Protein AF-X1CZ53-F1 (afdb_monomer_lite)

Foldseek 3Di:
DCPDPLNVCVVVVHDVVCVVVPPAAEEEALDAFLLLFVCCCPVVVHPGYDDDQQCLLAVVPFLADPVVNQLLLPDALVQWDFALQALVRDTFIWGCPALQNVVLVVCVVVVQHADCCPPCPQFDDCPPHPGGGGLRHSVNLVVVLVVLVVVPADPVVSVVVNCSSSRHTDCVQQCCVSNCCSVVNDVPGRHIDTRDSCSNQANHSDHPVVVVCRNNVVDHRGPDPPDDHSLLVVLVVLLVVLVVLLVCVLSVVDPPCSLVVSLVSLVVSVVSLVVVLVVLVPRVPPCSVVNNVSSVVSNVSSVVSNVVSVPDDD

Organism: NCBI:txid412755

Secondary structure (DSSP, 8-state):
-TTSHHHHHHHTT--HHHHHTT---EEESS--SHHHHHHHHHHS--SEEE--GGGGG-TTTS---HHHHHHHHT--TTTEEEE---TTS--EEEETTSHHHHHHHHHHHTT--SB--SS-TT--B-SS-SS-B-TTBHHHHHHHHHHHHHT---HHHHHHHHHHHHT---HHHHTTHHHHHHTTS-TT--------GGGGG------HHHHHHHHTTSS-----TTPPPHHHHHHHHHHHHHHHHHHHHHTTSS-TTHHHHHHHHHHHHHHHHHHHHHHHHHH--TTHHHHHHHHHHHHHHHHHHHHHHHT---

Sequence (314 aa):
FLETLAGVFLKSGGDARVVADGLKVTVQGGIGTAEEDKFLREHYDLDGTGWATPFMLVPEVINLNEEHLKKLADSKKSDVYLSHASPLGVLFWNIGNSASELMRKRRIANGSPGSPCVKKHAAFDTEFTEIPQCLASKPYQKKKLAALMKEKLPLKVFEKRKQNILAKACICHDLAGAATITLGIDKKAQTALTPGPNIINFSKISSLKEMVDHIYGRINLITSENRVHMFLRELELYVEHFRAKFEDISLGIVVNEGKKQLIEFGSNLLDGISYYKELTEKFIEEKKDSFILSLESLKCEVIDINRKVEFLEF

Radius of gyration: 22.21 Å; chains: 1; bounding box: 57×50×59 Å

pLDDT: mean 92.68, std 7.35, range [44.06, 98.62]

Structure (mmCIF, N/CA/C/O backbone):
data_AF-X1CZ53-F1
#
_entry.id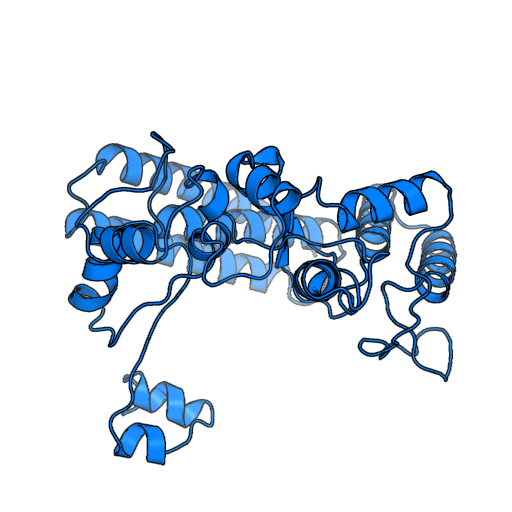   AF-X1CZ53-F1
#
loop_
_atom_site.group_PDB
_atom_site.id
_atom_site.type_symbol
_atom_site.label_atom_id
_atom_site.label_alt_id
_atom_site.label_comp_id
_atom_site.label_asym_id
_atom_site.label_entity_id
_atom_site.label_seq_id
_atom_site.pdbx_PDB_ins_code
_atom_site.Cartn_x
_atom_site.Cartn_y
_atom_site.Cartn_z
_atom_site.occupancy
_atom_site.B_iso_or_equiv
_atom_site.auth_seq_id
_atom_site.auth_comp_id
_atom_site.auth_asym_id
_atom_site.auth_atom_id
_atom_site.pdbx_PDB_model_num
ATOM 1 N N . PHE A 1 1 ? -23.559 26.308 0.416 1.00 44.81 1 PHE A N 1
ATOM 2 C CA . PHE A 1 1 ? -23.484 25.128 -0.473 1.00 44.81 1 PHE A CA 1
ATOM 3 C C . PHE A 1 1 ? -22.056 24.681 -0.770 1.00 44.81 1 PHE A C 1
ATOM 5 O O . PHE A 1 1 ? -21.852 23.487 -0.784 1.00 44.81 1 PHE A O 1
ATOM 12 N N . LEU A 1 2 ? -21.069 25.566 -0.968 1.00 44.06 2 LEU A N 1
ATOM 13 C CA . LEU A 1 2 ? -19.686 25.181 -1.328 1.00 44.06 2 LEU A CA 1
ATOM 14 C C . LEU A 1 2 ? -18.839 24.539 -0.208 1.00 44.06 2 LEU A C 1
ATOM 16 O O . LEU A 1 2 ? -17.780 24.002 -0.509 1.00 44.06 2 LEU A O 1
ATOM 20 N N . GLU A 1 3 ? -19.300 24.572 1.044 1.00 60.38 3 GLU A N 1
ATOM 21 C CA . GLU A 1 3 ? -18.573 24.036 2.211 1.00 60.38 3 GLU A CA 1
ATOM 22 C C . GLU A 1 3 ? -19.104 22.679 2.698 1.00 60.38 3 GLU A C 1
ATOM 24 O O . GLU A 1 3 ? -18.576 22.113 3.647 1.00 60.38 3 GLU A O 1
ATOM 29 N N . THR A 1 4 ? -20.146 22.133 2.062 1.00 75.75 4 THR A N 1
ATOM 30 C CA . THR A 1 4 ? -20.639 20.788 2.389 1.00 75.75 4 THR A CA 1
ATOM 31 C C . THR A 1 4 ? -19.990 19.753 1.474 1.00 75.75 4 THR A C 1
ATOM 33 O O . THR A 1 4 ? -19.687 20.048 0.315 1.00 75.75 4 THR A O 1
ATOM 36 N N . LEU A 1 5 ? -19.828 18.515 1.954 1.00 77.06 5 LEU A N 1
ATOM 37 C CA . LEU A 1 5 ? -19.360 17.383 1.136 1.00 77.06 5 LEU A CA 1
ATOM 38 C C . LEU A 1 5 ? -20.171 17.242 -0.163 1.00 77.06 5 LEU A C 1
ATOM 40 O O . LEU A 1 5 ? -19.600 17.019 -1.227 1.00 77.06 5 LEU A O 1
ATOM 44 N N . ALA A 1 6 ? -21.483 17.483 -0.101 1.00 83.88 6 ALA A N 1
ATOM 45 C CA . ALA A 1 6 ? -22.356 17.533 -1.272 1.00 83.88 6 ALA A CA 1
ATOM 46 C C . ALA A 1 6 ? -21.980 18.645 -2.267 1.00 83.88 6 ALA A C 1
ATOM 48 O O . ALA A 1 6 ? -21.963 18.416 -3.475 1.00 83.88 6 ALA A O 1
ATOM 49 N N . GLY A 1 7 ? -21.639 19.840 -1.783 1.00 83.19 7 GLY A N 1
ATOM 50 C CA . GLY A 1 7 ? -21.169 20.931 -2.634 1.00 83.19 7 GLY A CA 1
ATOM 51 C C . GLY A 1 7 ? -19.831 20.644 -3.302 1.00 83.19 7 GLY A C 1
ATOM 52 O O . GLY A 1 7 ? -19.669 20.920 -4.491 1.00 83.19 7 GLY A O 1
ATOM 53 N N . VAL A 1 8 ? -18.887 20.060 -2.557 1.00 85.06 8 VAL A N 1
ATOM 54 C CA . VAL A 1 8 ? -17.587 19.635 -3.098 1.00 85.06 8 VAL A CA 1
ATOM 55 C C . VAL A 1 8 ? -17.777 18.538 -4.147 1.00 85.06 8 VAL A C 1
ATOM 57 O O . VAL A 1 8 ? -17.202 18.630 -5.229 1.00 85.06 8 VAL A O 1
ATOM 60 N N . PHE A 1 9 ? -18.631 17.548 -3.876 1.00 85.62 9 PHE A N 1
ATOM 61 C CA . PHE A 1 9 ? -18.963 16.476 -4.815 1.00 85.62 9 PHE A CA 1
ATOM 62 C C . PHE A 1 9 ? -19.521 17.021 -6.137 1.00 85.62 9 PHE A C 1
ATOM 64 O O . PHE A 1 9 ? -19.006 16.686 -7.203 1.00 85.62 9 PHE A O 1
ATOM 71 N N . LEU A 1 10 ? -20.505 17.925 -6.077 1.00 88.81 10 LEU A N 1
ATOM 72 C CA . LEU A 1 10 ? -21.073 18.580 -7.262 1.00 88.81 10 LEU A CA 1
ATOM 73 C C . LEU A 1 10 ? -20.024 19.377 -8.045 1.00 88.81 10 LEU A C 1
ATOM 75 O O . LEU A 1 10 ? -19.962 19.290 -9.271 1.00 88.81 10 LEU A O 1
ATOM 79 N N . LYS A 1 11 ? -19.166 20.131 -7.348 1.00 88.56 11 LYS A N 1
ATOM 80 C CA . LYS A 1 11 ? -18.100 20.924 -7.979 1.00 88.56 11 LYS A CA 1
ATOM 81 C C . LYS A 1 11 ? -17.081 20.048 -8.711 1.00 88.56 11 LYS A C 1
ATOM 83 O O . LYS A 1 11 ? -16.565 20.455 -9.747 1.00 88.56 11 LYS A O 1
ATOM 88 N N . SER A 1 12 ? -16.826 18.847 -8.202 1.00 88.88 12 SER A N 1
ATOM 89 C CA . SER A 1 12 ? -15.951 17.851 -8.829 1.00 88.88 12 SER A CA 1
ATOM 90 C C . SER A 1 12 ? -16.611 17.083 -9.986 1.00 88.88 12 SER A C 1
ATOM 92 O O . SER A 1 12 ? -16.034 16.116 -10.477 1.00 88.88 12 SER A O 1
ATOM 94 N N . GLY A 1 13 ? -17.803 17.494 -10.437 1.00 92.12 13 GLY A N 1
ATOM 95 C CA . GLY A 1 13 ? -18.538 16.845 -11.527 1.00 92.12 13 GLY A CA 1
ATOM 96 C C . GLY A 1 13 ? -19.427 15.682 -11.080 1.00 92.12 13 GLY A C 1
ATOM 97 O O . GLY A 1 13 ? -19.836 14.872 -11.910 1.00 92.12 13 GLY A O 1
ATOM 98 N N . GLY A 1 14 ? -19.712 15.583 -9.780 1.00 88.31 14 GLY A N 1
ATOM 99 C CA . GLY A 1 14 ? -20.641 14.608 -9.224 1.00 88.31 14 GLY A CA 1
ATOM 100 C C . GLY A 1 14 ? -22.082 14.815 -9.702 1.00 88.31 14 GLY A C 1
ATOM 101 O O . GLY A 1 14 ? -22.511 15.929 -10.002 1.00 88.31 14 GLY A O 1
ATOM 102 N N . ASP A 1 15 ? -22.843 13.725 -9.766 1.00 92.06 15 ASP A N 1
ATOM 103 C CA . ASP A 1 15 ? -24.229 13.724 -10.237 1.00 92.06 15 ASP A CA 1
ATOM 104 C C . ASP A 1 15 ? -25.179 14.341 -9.199 1.00 92.06 15 ASP A C 1
ATOM 106 O O . ASP A 1 15 ? -25.300 13.851 -8.075 1.00 92.06 15 ASP A O 1
ATOM 110 N N . ALA A 1 16 ? -25.907 15.390 -9.584 1.00 90.75 16 ALA A N 1
ATOM 111 C CA . ALA A 1 16 ? -26.844 16.077 -8.698 1.00 90.75 16 ALA A CA 1
ATOM 112 C C . ALA A 1 16 ? -27.980 15.194 -8.173 1.00 90.75 16 ALA A C 1
ATOM 114 O O . ALA A 1 16 ? -28.505 15.475 -7.095 1.00 90.75 16 ALA A O 1
ATOM 115 N N . ARG A 1 17 ? -28.314 14.103 -8.872 1.00 92.38 17 ARG A N 1
ATOM 116 C CA . ARG A 1 17 ? -29.290 13.116 -8.392 1.00 92.38 17 ARG A CA 1
ATOM 117 C C . ARG A 1 17 ? -28.813 12.425 -7.120 1.00 92.38 17 ARG A C 1
ATOM 119 O O . ARG A 1 17 ? -29.596 12.271 -6.199 1.00 92.38 17 ARG A O 1
ATOM 126 N N . VAL A 1 18 ? -27.516 12.126 -7.009 1.00 88.62 18 VAL A N 1
ATOM 127 C CA . VAL A 1 18 ? -26.939 11.506 -5.802 1.00 88.62 18 VAL A CA 1
ATOM 128 C C . VAL A 1 18 ? -27.103 12.414 -4.585 1.00 88.62 18 VAL A C 1
ATOM 130 O O . VAL A 1 18 ? -27.382 11.936 -3.493 1.00 88.62 18 VAL A O 1
ATOM 133 N N . VAL A 1 19 ? -26.958 13.730 -4.764 1.00 87.25 19 VAL A N 1
ATOM 134 C CA . VAL A 1 19 ? -27.192 14.695 -3.681 1.00 87.25 19 VAL A CA 1
ATOM 135 C C . VAL A 1 19 ? -28.678 14.806 -3.350 1.00 87.25 19 VAL A C 1
ATOM 137 O O . VAL A 1 19 ? -29.028 14.814 -2.172 1.00 87.25 19 VAL A O 1
ATOM 140 N N . ALA A 1 20 ? -29.539 14.871 -4.370 1.00 87.69 20 ALA A N 1
ATOM 141 C CA . ALA A 1 20 ? -30.987 14.966 -4.197 1.00 87.69 20 ALA A CA 1
ATOM 142 C C . ALA A 1 20 ? -31.585 13.736 -3.489 1.00 87.69 20 ALA A C 1
ATOM 144 O O . ALA A 1 20 ? -32.471 13.891 -2.653 1.00 87.69 20 ALA A O 1
ATOM 145 N N . ASP A 1 21 ? -31.054 12.546 -3.770 1.00 90.50 21 ASP A N 1
ATOM 146 C CA . ASP A 1 21 ? -31.502 11.269 -3.203 1.00 90.50 21 ASP A CA 1
ATOM 147 C C . ASP A 1 21 ? -30.917 10.989 -1.801 1.00 90.50 21 ASP A C 1
ATOM 149 O O . ASP A 1 21 ? -31.165 9.932 -1.218 1.00 90.50 21 ASP A O 1
ATOM 153 N N . GLY A 1 22 ? -30.155 11.936 -1.243 1.00 88.31 22 GLY A N 1
ATOM 154 C CA . GLY A 1 22 ? -29.476 11.803 0.044 1.00 88.31 22 GLY A CA 1
ATOM 155 C C . GLY A 1 22 ? -28.080 11.213 -0.117 1.00 88.31 22 GLY A C 1
ATOM 156 O O . GLY A 1 22 ? -27.878 10.012 0.070 1.00 88.31 22 GLY A O 1
ATOM 157 N N . LEU A 1 23 ? -27.113 12.077 -0.452 1.00 87.56 23 LEU A N 1
ATOM 158 C CA . LEU A 1 23 ? -25.703 11.701 -0.583 1.00 87.56 23 LEU A CA 1
ATOM 159 C C . LEU A 1 23 ? -25.232 10.985 0.684 1.00 87.56 23 LEU A C 1
ATOM 161 O O . LEU A 1 23 ? -25.263 11.574 1.762 1.00 87.56 23 LEU A O 1
ATOM 165 N N . LYS A 1 24 ? -24.727 9.762 0.506 1.00 90.19 24 LYS A N 1
ATOM 166 C CA . LYS A 1 24 ? -24.073 8.991 1.561 1.00 90.19 24 LYS A CA 1
ATOM 167 C C . LYS A 1 24 ? -22.568 8.958 1.374 1.00 90.19 24 LYS A C 1
ATOM 169 O O . LYS A 1 24 ? -22.084 8.783 0.253 1.00 90.19 24 LYS A O 1
ATOM 174 N N . VAL A 1 25 ? -21.833 9.069 2.471 1.00 89.25 25 VAL A N 1
ATOM 175 C CA . VAL A 1 25 ? -20.373 9.054 2.501 1.00 89.25 25 VAL A CA 1
ATOM 176 C C . VAL A 1 25 ? -19.894 7.891 3.358 1.00 89.25 25 VAL A C 1
ATOM 178 O O . VAL A 1 25 ? -20.170 7.807 4.549 1.00 89.25 25 VAL A O 1
ATOM 181 N N . THR A 1 26 ? -19.131 6.992 2.739 1.00 94.31 26 THR A N 1
ATOM 182 C CA . THR A 1 26 ? -18.468 5.884 3.435 1.00 94.31 26 THR A CA 1
ATOM 183 C C . THR A 1 26 ? -16.962 6.009 3.313 1.00 94.31 26 THR A C 1
ATOM 185 O O . THR A 1 26 ? -16.477 6.429 2.262 1.00 94.31 26 THR A O 1
ATOM 188 N N . VAL A 1 27 ? -16.226 5.560 4.326 1.00 94.62 27 VAL A N 1
ATOM 189 C CA . VAL A 1 27 ? -14.754 5.566 4.315 1.00 94.62 27 VAL A CA 1
ATOM 190 C C . VAL A 1 27 ? -14.181 4.168 4.492 1.00 94.62 27 VAL A C 1
ATOM 192 O O . VAL A 1 27 ? -14.778 3.298 5.123 1.00 94.62 27 VAL A O 1
ATOM 195 N N . GLN A 1 28 ? -12.998 3.934 3.937 1.00 94.56 28 GLN A N 1
ATOM 196 C CA . GLN A 1 28 ? -12.267 2.683 4.095 1.00 94.56 28 GLN A CA 1
ATOM 197 C C . GLN A 1 28 ? -10.774 2.965 4.240 1.00 94.56 28 GLN A C 1
ATOM 199 O O . GLN A 1 28 ? -10.267 3.955 3.720 1.00 94.56 28 GLN A O 1
ATOM 204 N N . GLY A 1 29 ? -10.059 2.030 4.867 1.00 92.62 29 GLY A N 1
ATOM 205 C CA . GLY A 1 29 ? -8.598 2.045 4.935 1.00 92.62 29 GLY A CA 1
ATOM 206 C C . GLY A 1 29 ? -8.075 2.026 6.366 1.00 92.62 29 GLY A C 1
ATOM 207 O O . GLY A 1 29 ? -8.395 2.884 7.172 1.00 92.62 29 GLY A O 1
ATOM 208 N N . GLY A 1 30 ? -7.264 1.020 6.698 1.00 94.00 30 GLY A N 1
ATOM 209 C CA . GLY A 1 30 ? -6.576 0.937 7.995 1.00 94.00 30 GLY A CA 1
ATOM 210 C C . GLY A 1 30 ? -7.445 0.584 9.210 1.00 94.00 30 GLY A C 1
ATOM 211 O O . GLY A 1 30 ? -6.878 0.140 10.210 1.00 94.00 30 GLY A O 1
ATOM 212 N N . ILE A 1 31 ? -8.774 0.702 9.105 1.00 96.44 31 ILE A N 1
ATOM 213 C CA . ILE A 1 31 ? -9.735 0.345 10.159 1.00 96.44 31 ILE A CA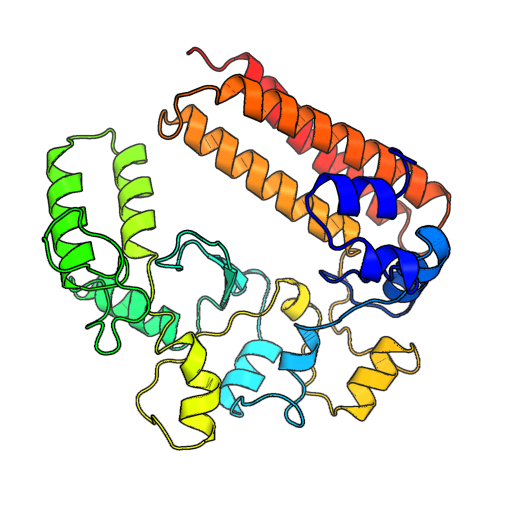 1
ATOM 214 C C . ILE A 1 31 ? -9.475 -1.092 10.617 1.00 96.44 31 ILE A C 1
ATOM 216 O O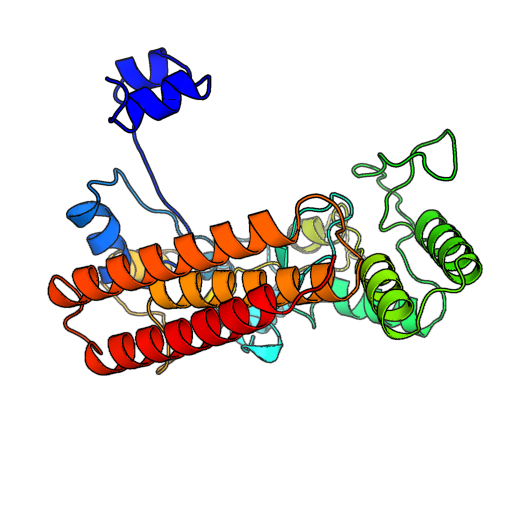 . ILE A 1 31 ? -9.376 -2.021 9.804 1.00 96.44 31 ILE A O 1
ATOM 220 N N . GLY A 1 32 ? -9.249 -1.243 11.918 1.00 95.25 32 GLY A N 1
ATOM 221 C CA . GLY A 1 32 ? -8.867 -2.494 12.552 1.00 95.25 32 GLY A CA 1
ATOM 222 C C . GLY A 1 32 ? -9.726 -2.860 13.752 1.00 95.25 32 GLY A C 1
ATOM 223 O O . GLY A 1 32 ? -9.817 -4.052 14.026 1.00 95.25 32 GLY A O 1
ATOM 224 N N . THR A 1 33 ? -10.384 -1.909 14.423 1.00 95.31 33 THR A N 1
ATOM 225 C CA . THR A 1 33 ? -11.245 -2.191 15.589 1.00 95.31 33 THR A CA 1
ATOM 226 C C . THR A 1 33 ? -12.667 -1.640 15.439 1.00 95.31 33 THR A C 1
ATOM 228 O O . THR A 1 33 ? -12.932 -0.790 14.586 1.00 95.31 33 THR A O 1
ATOM 231 N N . ALA A 1 34 ? -13.590 -2.130 16.271 1.00 96.19 34 ALA A N 1
ATOM 232 C CA . ALA A 1 34 ? -14.964 -1.632 16.326 1.00 96.19 34 ALA A CA 1
ATOM 233 C C . ALA A 1 34 ? -15.033 -0.194 16.869 1.00 96.19 34 ALA A C 1
ATOM 235 O O . ALA A 1 34 ? -15.904 0.580 16.481 1.00 96.19 34 ALA A O 1
ATOM 236 N N . GLU A 1 35 ? -14.095 0.187 17.736 1.00 93.56 35 GLU A N 1
ATOM 237 C CA . GLU A 1 35 ? -13.967 1.537 18.287 1.00 93.56 35 GLU A CA 1
ATOM 238 C C . GLU A 1 35 ? -13.539 2.529 17.205 1.00 93.56 35 GLU A C 1
ATOM 240 O O . GLU A 1 35 ? -14.110 3.609 17.118 1.00 93.56 35 GLU A O 1
ATOM 245 N N . GLU A 1 36 ? -12.591 2.154 16.341 1.00 94.19 36 GLU A N 1
ATOM 246 C CA . GLU A 1 36 ? -12.194 2.962 15.182 1.00 94.19 36 GLU A CA 1
ATOM 247 C C . GLU A 1 36 ? -13.345 3.135 14.181 1.00 94.19 36 GLU A C 1
ATOM 249 O O . GLU A 1 36 ? -13.577 4.239 13.690 1.00 94.19 36 GLU A O 1
ATOM 254 N N . ASP A 1 37 ? -14.094 2.062 13.904 1.00 95.69 37 ASP A N 1
ATOM 255 C CA . ASP A 1 37 ? -15.307 2.118 13.080 1.00 95.69 37 ASP A CA 1
ATOM 256 C C . ASP A 1 37 ? -16.357 3.066 13.677 1.00 95.69 37 ASP A C 1
ATOM 258 O O . ASP A 1 37 ? -16.862 3.962 12.996 1.00 95.69 37 ASP A O 1
ATOM 262 N N . LYS A 1 38 ? -16.665 2.885 14.964 1.00 94.19 38 LYS A N 1
ATOM 263 C CA . LYS A 1 38 ? -17.625 3.708 15.697 1.00 94.19 38 LYS A CA 1
ATOM 264 C C . LYS A 1 38 ? -17.195 5.168 15.712 1.00 94.19 38 LYS A C 1
ATOM 266 O O . LYS A 1 38 ? -18.016 6.035 15.432 1.00 94.19 38 LYS A O 1
ATOM 271 N N . PHE A 1 39 ? -15.918 5.425 15.974 1.00 91.88 39 PHE A N 1
ATOM 272 C CA . PHE A 1 39 ? -15.346 6.762 15.966 1.00 91.88 39 PHE A CA 1
ATOM 273 C C . PHE A 1 39 ? -15.567 7.452 14.616 1.00 91.88 39 PHE A C 1
ATOM 275 O O . PHE A 1 39 ? -16.054 8.577 14.581 1.00 91.88 39 PHE A O 1
ATOM 282 N N . LEU A 1 40 ? -15.275 6.774 13.502 1.00 93.50 40 LEU A N 1
ATOM 283 C CA . LEU A 1 40 ? -15.481 7.337 12.167 1.00 93.50 40 LEU A CA 1
ATOM 284 C C . LEU A 1 40 ? -16.950 7.693 11.918 1.00 93.50 40 LEU A C 1
ATOM 286 O O . LEU A 1 40 ? -17.242 8.772 11.411 1.00 93.50 40 LEU A O 1
ATOM 290 N N . ARG A 1 41 ? -17.876 6.813 12.305 1.00 93.31 41 ARG A N 1
ATOM 291 C CA . ARG A 1 41 ? -19.313 7.054 12.128 1.00 93.31 41 ARG A CA 1
ATOM 292 C C . ARG A 1 41 ? -19.849 8.164 13.028 1.00 93.31 41 ARG A C 1
ATOM 294 O O . ARG A 1 41 ? -20.666 8.945 12.574 1.00 93.31 41 ARG A O 1
ATOM 301 N N . GLU A 1 42 ? -19.411 8.247 14.281 1.00 92.12 42 GLU A N 1
ATOM 302 C CA . GLU A 1 42 ? -19.971 9.191 15.259 1.00 92.12 42 GLU A CA 1
ATOM 303 C C . GLU A 1 42 ? -19.294 10.564 15.229 1.00 92.12 42 GLU A C 1
ATOM 305 O O . GLU A 1 42 ? -19.971 11.583 15.323 1.00 92.12 42 GLU A O 1
ATOM 310 N N . HIS A 1 43 ? -17.966 10.615 15.100 1.00 90.50 43 HIS A N 1
ATOM 311 C CA . HIS A 1 43 ? -17.227 11.878 15.120 1.00 90.50 43 HIS A CA 1
ATOM 312 C C . HIS A 1 43 ? -17.319 12.629 13.790 1.00 90.50 43 HIS A C 1
ATOM 314 O O . HIS A 1 43 ? -17.460 13.851 13.785 1.00 90.50 43 HIS A O 1
ATOM 320 N N . TYR A 1 44 ? -17.225 11.906 12.670 1.00 90.19 44 TYR A N 1
ATOM 321 C CA . TYR A 1 44 ? -17.283 12.490 11.327 1.00 90.19 44 TYR A CA 1
ATOM 322 C C . TYR A 1 44 ? -18.654 12.368 10.660 1.00 90.19 44 TYR A C 1
ATOM 324 O O . TYR A 1 44 ? -18.784 12.793 9.514 1.00 90.19 44 TYR A O 1
ATOM 332 N N . ASP A 1 45 ? -19.648 11.802 11.354 1.00 90.81 45 ASP A N 1
ATOM 333 C CA . ASP A 1 45 ? -21.013 11.611 10.844 1.00 90.81 45 ASP A CA 1
ATOM 334 C C . ASP A 1 45 ? -21.040 10.868 9.494 1.00 90.81 45 ASP A C 1
ATOM 336 O O . ASP A 1 45 ? -21.660 11.286 8.517 1.00 90.81 45 ASP A O 1
ATOM 340 N N . LEU A 1 46 ? -20.271 9.778 9.411 1.00 92.69 46 LEU A N 1
ATOM 341 C CA . LEU A 1 46 ? -20.149 8.973 8.197 1.00 92.69 46 LEU A CA 1
ATOM 342 C C . LEU A 1 46 ? -21.240 7.900 8.138 1.00 92.69 46 LEU A C 1
ATOM 344 O O . LEU A 1 46 ? -21.466 7.175 9.108 1.00 92.69 46 LEU A O 1
ATOM 348 N N . ASP A 1 47 ? -21.836 7.708 6.960 1.00 94.12 47 ASP A N 1
ATOM 349 C CA . ASP A 1 47 ? -22.898 6.720 6.724 1.00 94.12 47 ASP A CA 1
ATOM 350 C C . ASP A 1 47 ? -22.434 5.266 6.870 1.00 94.12 47 ASP A C 1
ATOM 352 O O . ASP A 1 47 ? -23.251 4.352 7.011 1.00 94.12 47 ASP A O 1
ATOM 356 N N . GLY A 1 48 ? -21.125 5.020 6.799 1.00 95.31 48 GLY A N 1
ATOM 357 C CA . GLY A 1 48 ? -20.577 3.687 6.991 1.00 95.31 48 GLY A CA 1
ATOM 358 C C . GLY A 1 48 ? -19.076 3.589 6.786 1.00 95.31 48 GLY A C 1
ATOM 359 O O . GLY A 1 48 ? -18.402 4.525 6.347 1.00 95.31 48 GLY A O 1
ATOM 360 N N . THR A 1 49 ? -18.558 2.400 7.069 1.00 96.81 49 THR A N 1
ATOM 361 C CA . THR A 1 49 ? -17.158 2.060 6.843 1.00 96.81 49 THR A CA 1
ATOM 362 C C . THR A 1 49 ? -17.024 0.787 6.015 1.00 96.81 49 THR A C 1
ATOM 364 O O . THR A 1 49 ? -17.985 0.040 5.819 1.00 96.81 49 THR A O 1
ATOM 367 N N . GLY A 1 50 ? -15.822 0.532 5.504 1.00 95.44 50 GLY A N 1
ATOM 368 C CA . GLY A 1 50 ? -15.512 -0.701 4.792 1.00 95.44 50 GLY A CA 1
ATOM 369 C C . GLY A 1 50 ? -14.185 -1.315 5.216 1.00 95.44 50 GLY A C 1
ATOM 370 O O . GLY A 1 50 ? -13.200 -0.632 5.501 1.00 95.44 50 GLY A O 1
ATOM 371 N N . TRP A 1 51 ? -14.178 -2.644 5.200 1.00 96.31 51 TRP A N 1
ATOM 372 C CA . TRP A 1 51 ? -13.097 -3.498 5.667 1.00 96.31 51 TRP A CA 1
ATOM 373 C C . TRP A 1 51 ? -12.717 -4.458 4.543 1.00 96.31 51 TRP A C 1
ATOM 375 O O . TRP A 1 51 ? -13.587 -5.080 3.942 1.00 96.31 51 TRP A O 1
ATOM 385 N N . ALA A 1 52 ? -11.424 -4.577 4.243 1.00 95.50 52 ALA A N 1
ATOM 386 C CA . ALA A 1 52 ? -10.955 -5.386 3.115 1.00 95.50 52 ALA A CA 1
ATOM 387 C C . ALA A 1 52 ? -9.853 -6.361 3.527 1.00 95.50 52 ALA A C 1
ATOM 389 O O . ALA A 1 52 ? -10.050 -7.569 3.505 1.00 95.50 52 ALA A O 1
ATOM 390 N N . THR A 1 53 ? -8.698 -5.848 3.956 1.00 95.94 53 THR A N 1
ATOM 391 C CA . THR A 1 53 ? -7.529 -6.674 4.291 1.00 95.94 53 THR A CA 1
ATOM 392 C C . THR A 1 53 ? -7.828 -7.846 5.239 1.00 95.94 53 THR A C 1
ATOM 394 O O . THR A 1 53 ? -7.386 -8.950 4.928 1.00 95.94 53 THR A O 1
ATOM 397 N N . PRO A 1 54 ? -8.593 -7.685 6.339 1.00 95.62 54 PRO A N 1
ATOM 398 C CA . PRO A 1 54 ? -8.878 -8.805 7.241 1.00 95.62 54 PRO A CA 1
ATOM 399 C C . PRO A 1 54 ? -9.724 -9.906 6.586 1.00 95.62 54 PRO A C 1
ATOM 401 O O . PRO A 1 54 ? -9.524 -11.084 6.870 1.00 95.62 54 PRO A O 1
ATOM 404 N N . PHE A 1 55 ? -10.600 -9.558 5.634 1.00 97.06 55 PHE A N 1
ATOM 405 C CA . PHE A 1 55 ? -11.376 -10.537 4.864 1.00 97.06 55 PHE A CA 1
ATOM 406 C C . PHE A 1 55 ? -10.508 -11.426 3.971 1.00 97.06 55 PHE A C 1
ATOM 408 O O . PHE A 1 55 ? -10.954 -12.491 3.553 1.00 97.06 55 PHE A O 1
ATOM 415 N N . MET A 1 56 ? -9.244 -11.060 3.728 1.00 96.56 56 MET A N 1
ATOM 416 C CA . MET A 1 56 ? -8.316 -11.955 3.038 1.00 96.56 56 MET A CA 1
ATOM 417 C C . MET A 1 56 ? -7.941 -13.198 3.857 1.00 96.56 56 MET A C 1
ATOM 419 O O . MET A 1 56 ? -7.349 -14.119 3.302 1.00 96.56 56 MET A O 1
ATOM 423 N N . LEU A 1 57 ? -8.309 -13.245 5.142 1.00 97.25 57 LEU A N 1
ATOM 424 C CA . LEU A 1 57 ? -8.179 -14.402 6.031 1.00 97.25 57 LEU A CA 1
ATOM 425 C C . LEU A 1 57 ? -9.516 -15.124 6.263 1.00 97.25 57 LEU A C 1
ATOM 427 O O . LEU A 1 57 ? -9.611 -15.923 7.193 1.00 97.25 57 LEU A O 1
ATOM 431 N N . VAL A 1 58 ? -10.538 -14.847 5.443 1.00 98.00 58 VAL A N 1
ATOM 432 C CA . VAL A 1 58 ? -11.878 -15.443 5.540 1.00 98.00 58 VAL A CA 1
ATOM 433 C C . VAL A 1 58 ? -12.156 -16.310 4.306 1.00 98.00 58 VAL A C 1
ATOM 435 O O . VAL A 1 58 ? -12.638 -15.795 3.294 1.00 98.00 58 VAL A O 1
ATOM 438 N N . PRO A 1 59 ? -11.874 -17.628 4.355 1.00 96.00 59 PRO A N 1
ATOM 439 C CA . PRO A 1 59 ? -11.956 -18.516 3.188 1.00 96.00 59 PRO A CA 1
ATOM 440 C C . PRO A 1 59 ? -13.351 -18.593 2.554 1.00 96.00 59 PRO A C 1
ATOM 442 O O . PRO A 1 59 ? -13.477 -18.880 1.370 1.00 96.00 59 PRO A O 1
ATOM 445 N N . GLU A 1 60 ? -14.401 -18.310 3.327 1.00 96.88 60 GLU A N 1
ATOM 446 C CA . GLU A 1 60 ? -15.799 -18.331 2.877 1.00 96.88 60 GLU A CA 1
ATOM 447 C C . GLU A 1 60 ? -16.119 -17.247 1.834 1.00 96.88 60 GLU A C 1
ATOM 449 O O . GLU A 1 60 ? -17.077 -17.390 1.077 1.00 96.88 60 GLU A O 1
ATOM 454 N N . VAL A 1 61 ? -15.334 -16.163 1.785 1.00 95.38 61 VAL A N 1
ATOM 455 C CA . VAL A 1 61 ? -15.604 -14.998 0.921 1.00 95.38 61 VAL A CA 1
ATOM 456 C C . VAL A 1 61 ? -14.400 -14.561 0.086 1.00 95.38 61 VAL A C 1
ATOM 458 O O . VAL A 1 61 ? -14.438 -13.508 -0.552 1.00 95.38 61 VAL A O 1
ATOM 461 N N . ILE A 1 62 ? -13.332 -15.364 0.047 1.00 93.69 62 ILE A N 1
ATOM 462 C CA . ILE A 1 62 ? -12.165 -15.096 -0.794 1.00 93.69 62 ILE A CA 1
ATOM 463 C C . ILE A 1 62 ? -11.690 -16.342 -1.541 1.00 93.69 62 ILE A C 1
ATOM 465 O O . ILE A 1 62 ? -11.618 -17.437 -0.997 1.00 93.69 62 ILE A O 1
ATOM 469 N N . ASN A 1 63 ? -11.288 -16.160 -2.800 1.00 92.62 63 ASN A N 1
ATOM 470 C CA . ASN A 1 63 ? -10.705 -17.227 -3.610 1.00 92.62 63 ASN A CA 1
ATOM 471 C C . ASN A 1 63 ? -9.194 -17.346 -3.357 1.00 92.62 63 ASN A C 1
ATOM 473 O O . ASN A 1 63 ? -8.389 -16.944 -4.198 1.00 92.62 63 ASN A O 1
ATOM 477 N N . LEU A 1 64 ? -8.806 -17.870 -2.195 1.00 92.25 64 LEU A N 1
ATOM 478 C CA . LEU A 1 64 ? -7.418 -18.200 -1.869 1.00 92.25 64 LEU A CA 1
ATOM 479 C C . LEU A 1 64 ? -7.302 -19.657 -1.430 1.00 92.25 64 LEU A C 1
ATOM 481 O O . LEU A 1 64 ? -8.133 -20.161 -0.683 1.00 92.25 64 LEU A O 1
ATOM 485 N N . ASN A 1 65 ? -6.238 -20.322 -1.876 1.00 90.94 65 ASN A N 1
ATOM 486 C CA . ASN A 1 65 ? -5.888 -21.648 -1.383 1.00 90.94 65 ASN A CA 1
ATOM 487 C C . ASN A 1 65 ? -5.240 -21.568 0.014 1.00 90.94 65 ASN A C 1
ATOM 489 O O . ASN A 1 65 ? -4.825 -20.499 0.472 1.00 90.94 65 ASN A O 1
ATOM 493 N N . GLU A 1 66 ? -5.114 -22.720 0.670 1.00 92.81 66 GLU A N 1
ATOM 494 C CA . GLU A 1 66 ? -4.546 -22.829 2.020 1.00 92.81 66 GLU A CA 1
ATOM 495 C C . GLU A 1 66 ? -3.118 -22.269 2.120 1.00 92.81 66 GLU A C 1
ATOM 497 O O . GLU A 1 66 ? -2.782 -21.609 3.102 1.00 92.81 66 GLU A O 1
ATOM 502 N N . GLU A 1 67 ? -2.283 -22.468 1.093 1.00 92.31 67 GLU A N 1
ATOM 503 C CA . GLU A 1 67 ? -0.911 -21.945 1.072 1.00 92.31 67 GLU A CA 1
ATOM 504 C C . GLU A 1 67 ? -0.891 -20.409 1.134 1.00 92.31 67 GLU A C 1
ATOM 506 O O . GLU A 1 67 ? -0.123 -19.819 1.899 1.00 92.31 67 GLU A O 1
ATOM 511 N N . HIS A 1 68 ? -1.736 -19.742 0.344 1.00 93.19 68 HIS A N 1
ATOM 512 C CA . HIS A 1 68 ? -1.818 -18.284 0.332 1.00 93.19 68 HIS A CA 1
ATOM 513 C C . HIS A 1 68 ? -2.438 -17.728 1.614 1.00 93.19 68 HIS A C 1
ATOM 515 O O . HIS A 1 68 ? -1.940 -16.726 2.125 1.00 93.19 68 HIS A O 1
ATOM 521 N N . LEU A 1 69 ? -3.476 -18.379 2.150 1.00 95.38 69 LEU A N 1
ATOM 522 C CA . LEU A 1 69 ? -4.077 -18.007 3.435 1.00 95.38 69 LEU A CA 1
ATOM 523 C C . LEU A 1 69 ? -3.043 -18.070 4.559 1.00 95.38 69 LEU A C 1
ATOM 525 O O . LEU A 1 69 ? -2.880 -17.104 5.301 1.00 95.38 69 LEU A O 1
ATOM 529 N N . LYS A 1 70 ? -2.278 -19.165 4.627 1.00 95.38 70 LYS A N 1
ATOM 530 C CA . LYS A 1 70 ? -1.191 -19.313 5.596 1.00 95.38 70 LYS A CA 1
ATOM 531 C C . LYS A 1 70 ? -0.129 -18.227 5.426 1.00 95.38 70 LYS A C 1
ATOM 533 O O . LYS A 1 70 ? 0.303 -17.629 6.400 1.00 95.38 70 LYS A O 1
ATOM 538 N N . LYS A 1 71 ? 0.259 -17.918 4.186 1.00 95.62 71 LYS A N 1
ATOM 539 C CA . LYS A 1 71 ? 1.236 -16.857 3.902 1.00 95.62 71 LYS A CA 1
ATOM 540 C C . LYS A 1 71 ? 0.768 -15.480 4.384 1.00 95.62 71 LYS A C 1
ATOM 542 O O . LYS A 1 71 ? 1.584 -14.713 4.887 1.00 95.62 71 LYS A O 1
ATOM 547 N N . LEU A 1 72 ? -0.520 -15.166 4.244 1.00 96.75 72 LEU A N 1
ATOM 548 C CA . LEU A 1 72 ? -1.108 -13.935 4.779 1.00 96.75 72 LEU A CA 1
ATOM 549 C C . LEU A 1 72 ? -1.123 -13.939 6.311 1.00 96.75 72 LEU A C 1
ATOM 551 O O . LEU A 1 72 ? -0.698 -12.959 6.910 1.00 96.75 72 LEU A O 1
ATOM 555 N N . ALA A 1 73 ? -1.546 -15.045 6.925 1.00 96.56 73 ALA A N 1
ATOM 556 C CA . ALA A 1 73 ? -1.597 -15.204 8.377 1.00 96.56 73 ALA A CA 1
ATOM 557 C C . ALA A 1 73 ? -0.212 -15.097 9.045 1.00 96.56 73 ALA A C 1
ATOM 559 O O . ALA A 1 73 ? -0.087 -14.537 10.132 1.00 96.56 73 ALA A O 1
ATOM 560 N N . ASP A 1 74 ? 0.828 -15.596 8.372 1.00 95.94 74 ASP A N 1
ATOM 561 C CA . ASP A 1 74 ? 2.215 -15.585 8.849 1.00 95.94 74 ASP A CA 1
ATOM 562 C C . ASP A 1 74 ? 2.972 -14.286 8.481 1.00 95.94 74 ASP A C 1
ATOM 564 O O . ASP A 1 74 ? 4.157 -14.147 8.805 1.00 95.94 74 ASP A O 1
ATOM 568 N N . SER A 1 75 ? 2.330 -13.345 7.773 1.00 95.50 75 SER A N 1
ATOM 569 C CA . SER A 1 75 ? 2.984 -12.138 7.252 1.00 95.50 75 SER A CA 1
ATOM 570 C C . SER A 1 75 ? 3.440 -11.195 8.364 1.00 95.50 75 SER A C 1
ATOM 572 O O . SER A 1 75 ? 2.674 -10.807 9.244 1.00 95.50 75 SER A O 1
ATOM 574 N N . LYS A 1 76 ? 4.690 -10.740 8.272 1.00 93.56 76 LYS A N 1
ATOM 575 C CA . LYS A 1 76 ? 5.289 -9.761 9.187 1.00 93.56 76 LYS A CA 1
ATOM 576 C C . LYS A 1 76 ? 5.446 -8.407 8.505 1.00 93.56 76 LYS A C 1
ATOM 578 O O . LYS A 1 76 ? 5.361 -8.288 7.284 1.00 93.56 76 LYS A O 1
ATOM 583 N N . LYS A 1 77 ? 5.781 -7.370 9.283 1.00 91.50 77 LYS A N 1
ATOM 584 C CA . LYS A 1 77 ? 6.059 -6.017 8.756 1.00 91.50 77 LYS A CA 1
ATOM 585 C C . LYS A 1 77 ? 7.106 -6.016 7.630 1.00 91.50 77 LYS A C 1
ATOM 587 O O . LYS A 1 77 ? 6.981 -5.233 6.701 1.00 91.50 77 LYS A O 1
ATOM 592 N N . SER A 1 78 ? 8.104 -6.902 7.680 1.00 94.06 78 SER A N 1
ATOM 593 C CA . SER A 1 78 ? 9.138 -7.034 6.641 1.00 94.06 78 SER A CA 1
ATOM 594 C C . SER A 1 78 ? 8.655 -7.680 5.338 1.00 94.06 78 SER A C 1
ATOM 596 O O . SER A 1 78 ? 9.333 -7.558 4.320 1.00 94.06 78 SER A O 1
ATOM 598 N N . ASP A 1 79 ? 7.524 -8.388 5.359 1.00 95.56 79 ASP A N 1
ATOM 599 C CA . ASP A 1 79 ? 6.979 -9.070 4.182 1.00 95.56 79 ASP A CA 1
ATOM 600 C C . ASP A 1 79 ? 6.075 -8.154 3.352 1.00 95.56 79 ASP A C 1
ATOM 602 O O . ASP A 1 79 ? 5.932 -8.367 2.147 1.00 95.56 79 ASP A O 1
ATOM 606 N N . VAL A 1 80 ? 5.478 -7.136 3.980 1.00 96.00 80 VAL A N 1
ATOM 607 C CA . VAL A 1 80 ? 4.492 -6.239 3.372 1.00 96.00 80 VAL A CA 1
ATOM 608 C C . VAL A 1 80 ? 5.148 -4.917 2.992 1.00 96.00 80 VAL A C 1
ATOM 610 O O . VAL A 1 80 ? 5.720 -4.234 3.837 1.00 96.00 80 VAL A O 1
ATOM 613 N N . TYR A 1 81 ? 5.039 -4.513 1.729 1.00 95.12 81 TYR A N 1
ATOM 614 C CA . TYR A 1 81 ? 5.618 -3.251 1.266 1.00 95.12 81 TYR A CA 1
ATOM 615 C C . TYR A 1 81 ? 4.751 -2.583 0.201 1.00 95.12 81 TYR A C 1
ATOM 617 O O . TYR A 1 81 ? 4.041 -3.251 -0.556 1.00 95.12 81 TYR A O 1
ATOM 625 N N . LEU A 1 82 ? 4.816 -1.252 0.134 1.00 94.88 82 LEU A N 1
ATOM 626 C CA . LEU A 1 82 ? 4.181 -0.485 -0.930 1.00 94.88 82 LEU A CA 1
ATOM 627 C C . LEU A 1 82 ? 5.031 -0.608 -2.198 1.00 94.88 82 LEU A C 1
ATOM 629 O O . LEU A 1 82 ? 6.204 -0.239 -2.224 1.00 94.88 82 LEU A O 1
ATOM 633 N N . SER A 1 83 ? 4.452 -1.184 -3.245 1.00 94.31 83 SER A N 1
ATOM 634 C CA . SER A 1 83 ? 5.186 -1.638 -4.418 1.00 94.31 83 SER A CA 1
ATOM 635 C C . SER A 1 83 ? 5.002 -0.722 -5.624 1.00 94.31 83 SER A C 1
ATOM 637 O O . SER A 1 83 ? 3.890 -0.313 -5.958 1.00 94.31 83 SER A O 1
ATOM 639 N N . HIS A 1 84 ? 6.089 -0.522 -6.375 1.00 94.62 84 HIS A N 1
ATOM 640 C CA . HIS A 1 84 ? 6.077 0.070 -7.718 1.00 94.62 84 HIS A CA 1
ATOM 641 C C . HIS A 1 84 ? 5.785 -0.958 -8.826 1.00 94.62 84 HIS A C 1
ATOM 643 O O . HIS A 1 84 ? 6.018 -0.676 -10.005 1.00 94.62 84 HIS A O 1
ATOM 649 N N . ALA A 1 85 ? 5.303 -2.157 -8.483 1.00 95.50 85 ALA A N 1
ATOM 650 C CA . ALA A 1 85 ? 5.155 -3.262 -9.428 1.00 95.50 85 ALA A CA 1
ATOM 651 C C . ALA A 1 85 ? 4.110 -3.040 -10.528 1.00 95.50 85 ALA A C 1
ATOM 653 O O . ALA A 1 85 ? 4.170 -3.720 -11.556 1.00 95.50 85 ALA A O 1
ATOM 654 N N . SER A 1 86 ? 3.184 -2.091 -10.370 1.00 95.50 86 SER A N 1
ATOM 655 C CA . SER A 1 86 ? 2.162 -1.850 -11.387 1.00 95.50 86 SER A CA 1
ATOM 656 C C . SER A 1 86 ? 2.773 -1.353 -12.699 1.00 95.50 86 SER A C 1
ATOM 658 O O . SER A 1 86 ? 3.486 -0.336 -12.702 1.00 95.50 86 SER A O 1
ATOM 660 N N . PRO A 1 87 ? 2.460 -2.002 -13.837 1.00 94.75 87 PRO A N 1
ATOM 661 C CA . PRO A 1 87 ? 2.773 -1.462 -15.153 1.00 94.75 87 PRO A CA 1
ATOM 662 C C . PRO A 1 87 ? 1.926 -0.231 -15.507 1.00 94.75 87 PRO A C 1
ATOM 664 O O . PRO A 1 87 ? 2.203 0.389 -16.521 1.00 94.75 87 PRO A O 1
ATOM 667 N N . LEU A 1 88 ? 0.927 0.127 -14.691 1.00 94.38 88 LEU A N 1
ATOM 668 C CA . LEU A 1 88 ? 0.058 1.293 -14.892 1.00 94.38 88 LEU A CA 1
ATOM 669 C C . LEU A 1 88 ? 0.477 2.507 -14.046 1.00 94.38 88 LEU A C 1
ATOM 671 O O . LEU A 1 88 ? -0.242 3.493 -13.988 1.00 94.38 88 LEU A O 1
ATOM 675 N N . GLY A 1 89 ? 1.601 2.425 -13.328 1.00 90.81 89 GLY A N 1
ATOM 676 C CA . GLY A 1 89 ? 2.098 3.526 -12.491 1.00 90.81 89 GLY A CA 1
ATOM 677 C C . GLY A 1 89 ? 1.413 3.678 -11.127 1.00 90.81 89 GLY A C 1
ATOM 678 O O . GLY A 1 89 ? 1.891 4.449 -10.305 1.00 90.81 89 GLY A O 1
ATOM 679 N N . VAL A 1 90 ? 0.360 2.905 -10.848 1.00 92.50 90 VAL A N 1
ATOM 680 C CA . VAL A 1 90 ? -0.354 2.920 -9.559 1.00 92.50 90 VAL A CA 1
ATOM 681 C C . VAL A 1 90 ? 0.403 2.112 -8.500 1.00 92.50 90 VAL A C 1
ATOM 683 O O . VAL A 1 90 ? 0.780 0.966 -8.747 1.00 92.50 90 VAL A O 1
ATOM 686 N N . LEU A 1 91 ? 0.620 2.678 -7.313 1.00 93.06 91 LEU A N 1
ATOM 687 C CA . LEU A 1 91 ? 1.215 1.944 -6.193 1.00 93.06 91 LEU A CA 1
ATOM 688 C C . LEU A 1 91 ? 0.193 0.995 -5.567 1.00 93.06 91 LEU A C 1
ATOM 690 O O . LEU A 1 91 ? -0.981 1.332 -5.447 1.00 93.06 91 LEU A O 1
ATOM 694 N N . PHE A 1 92 ? 0.642 -0.180 -5.137 1.00 93.88 92 PHE A N 1
ATOM 695 C CA . PHE A 1 92 ? -0.194 -1.104 -4.371 1.00 93.88 92 PHE A CA 1
ATOM 696 C C . PHE A 1 92 ? 0.646 -1.906 -3.382 1.00 93.88 92 PHE A C 1
ATOM 698 O O . PHE A 1 92 ? 1.832 -2.152 -3.608 1.00 93.88 92 PHE A O 1
ATOM 705 N N . TRP A 1 93 ? 0.035 -2.308 -2.274 1.00 95.88 93 TRP A N 1
ATOM 706 C CA . TRP A 1 93 ? 0.683 -3.138 -1.265 1.00 95.88 93 TRP A CA 1
ATOM 707 C C . TRP A 1 93 ? 0.905 -4.554 -1.775 1.00 95.88 93 TRP A C 1
ATOM 709 O O . TRP A 1 93 ? 0.049 -5.099 -2.464 1.00 95.88 93 TRP A O 1
ATOM 719 N N . ASN A 1 94 ? 2.046 -5.153 -1.452 1.00 95.94 94 ASN A N 1
ATOM 720 C CA . ASN A 1 94 ? 2.403 -6.478 -1.938 1.00 95.94 94 ASN A CA 1
ATOM 721 C C . ASN A 1 94 ? 3.107 -7.296 -0.854 1.00 95.94 94 ASN A C 1
ATOM 723 O O . ASN A 1 94 ? 3.853 -6.750 -0.041 1.00 95.94 94 ASN A O 1
ATOM 727 N N . ILE A 1 95 ? 2.913 -8.613 -0.898 1.00 96.69 95 ILE A N 1
ATOM 728 C CA . ILE A 1 95 ? 3.689 -9.575 -0.118 1.00 96.69 95 ILE A CA 1
ATOM 729 C C . ILE A 1 95 ? 4.949 -9.962 -0.900 1.00 96.69 95 ILE A C 1
ATOM 731 O O . ILE A 1 95 ? 4.885 -10.602 -1.956 1.00 96.69 95 ILE A O 1
ATOM 735 N N . GLY A 1 96 ? 6.117 -9.612 -0.360 1.00 94.62 96 GLY A N 1
ATOM 736 C CA . GLY A 1 96 ? 7.429 -9.770 -0.999 1.00 94.62 96 GLY A CA 1
ATOM 737 C C . GLY A 1 96 ? 7.903 -11.211 -1.196 1.00 94.62 96 GLY A C 1
ATOM 738 O O . GLY A 1 96 ? 8.882 -11.432 -1.922 1.00 94.62 96 GLY A O 1
ATOM 739 N N . ASN A 1 97 ? 7.219 -12.178 -0.579 1.00 93.75 97 ASN A N 1
ATOM 740 C CA . ASN A 1 97 ? 7.445 -13.620 -0.718 1.00 93.75 97 ASN A CA 1
ATOM 741 C C . ASN A 1 97 ? 6.257 -14.358 -1.392 1.00 93.75 97 ASN A C 1
ATOM 743 O O . ASN A 1 97 ? 6.162 -15.591 -1.342 1.00 93.75 97 ASN A O 1
ATOM 747 N N . SER A 1 98 ? 5.351 -13.623 -2.051 1.00 95.12 98 SER A N 1
ATOM 748 C CA . SER A 1 98 ? 4.306 -14.204 -2.906 1.00 95.12 98 SER A CA 1
ATOM 749 C C . SER A 1 98 ? 4.909 -14.935 -4.115 1.00 95.12 98 SER A C 1
ATOM 751 O O . SER A 1 98 ? 6.043 -14.666 -4.522 1.00 95.12 98 SER A O 1
ATOM 753 N N . ALA A 1 99 ? 4.161 -15.870 -4.710 1.00 94.88 99 ALA A N 1
ATOM 754 C CA . ALA A 1 99 ? 4.635 -16.640 -5.865 1.00 94.88 99 ALA A CA 1
ATOM 755 C C . ALA A 1 99 ? 5.007 -15.724 -7.049 1.00 94.88 99 ALA A C 1
ATOM 757 O O . ALA A 1 99 ? 6.057 -15.902 -7.673 1.00 94.88 99 ALA A O 1
ATOM 758 N N . SER A 1 100 ? 4.199 -14.684 -7.291 1.00 95.38 100 SER A N 1
ATOM 759 C CA . SER A 1 100 ? 4.491 -13.627 -8.270 1.00 95.38 100 SER A CA 1
ATOM 760 C C . SER A 1 100 ? 5.843 -12.951 -8.013 1.00 95.38 100 SER A C 1
ATOM 762 O O . SER A 1 100 ? 6.695 -12.892 -8.905 1.00 95.38 100 SER A O 1
ATOM 764 N N . GLU A 1 101 ? 6.089 -12.505 -6.778 1.00 96.31 101 GLU A N 1
ATOM 765 C CA . GLU A 1 101 ? 7.312 -11.786 -6.415 1.00 96.31 101 GLU A CA 1
ATOM 766 C C . GLU A 1 101 ? 8.563 -12.662 -6.479 1.00 96.31 101 GLU A C 1
ATOM 768 O O . GLU A 1 101 ? 9.598 -12.239 -7.005 1.00 96.31 101 GLU A O 1
ATOM 773 N N . LEU A 1 102 ? 8.473 -13.910 -6.016 1.00 96.19 102 LEU A N 1
ATOM 774 C CA . LEU A 1 102 ? 9.566 -14.876 -6.125 1.00 96.19 102 LEU A CA 1
ATOM 775 C C . LEU A 1 102 ? 9.903 -15.167 -7.592 1.00 96.19 102 LEU A C 1
ATOM 777 O O . LEU A 1 102 ? 11.077 -15.180 -7.974 1.00 96.19 102 LEU A O 1
ATOM 781 N N . MET A 1 103 ? 8.887 -15.328 -8.444 1.00 96.12 103 MET A N 1
ATOM 782 C CA . MET A 1 103 ? 9.083 -15.530 -9.877 1.00 96.12 103 MET A CA 1
ATOM 783 C C . MET A 1 103 ? 9.720 -14.308 -10.548 1.00 96.12 103 MET A C 1
ATOM 785 O O . MET A 1 103 ? 10.632 -14.454 -11.368 1.00 96.12 103 MET A O 1
ATOM 789 N N . ARG A 1 104 ? 9.282 -13.096 -10.190 1.00 96.94 104 ARG A N 1
ATOM 790 C CA . ARG A 1 104 ? 9.868 -11.842 -10.681 1.00 96.94 104 ARG A CA 1
ATOM 791 C C . ARG A 1 104 ? 11.348 -11.748 -10.312 1.00 96.94 104 ARG A C 1
ATOM 793 O O . ARG A 1 104 ? 12.179 -11.579 -11.204 1.00 96.94 104 ARG A O 1
ATOM 800 N N . LYS A 1 105 ? 11.688 -11.938 -9.032 1.00 97.38 105 LYS A N 1
ATOM 801 C CA . LYS A 1 105 ? 13.075 -11.935 -8.531 1.00 97.38 105 LYS A CA 1
ATOM 802 C C . LYS A 1 105 ? 13.940 -12.979 -9.243 1.00 97.38 105 LYS A C 1
ATOM 804 O O . LYS A 1 105 ? 15.039 -12.657 -9.688 1.00 97.38 105 LYS A O 1
ATOM 809 N N . ARG A 1 106 ? 13.422 -14.195 -9.452 1.00 97.94 106 ARG A N 1
ATOM 810 C CA . ARG A 1 106 ? 14.120 -15.261 -10.192 1.00 97.94 106 ARG A CA 1
ATOM 811 C C . ARG A 1 106 ? 14.423 -14.873 -11.642 1.00 97.94 106 ARG A C 1
ATOM 813 O O . ARG A 1 106 ? 15.525 -15.113 -12.124 1.00 97.94 106 ARG A O 1
ATOM 820 N N . ARG A 1 107 ? 13.469 -14.262 -12.351 1.00 97.56 107 ARG A N 1
ATOM 821 C CA . ARG A 1 107 ? 13.675 -13.793 -13.736 1.00 97.56 107 ARG A CA 1
ATOM 822 C C . ARG A 1 107 ? 14.758 -12.722 -13.825 1.00 97.56 107 ARG A C 1
ATOM 824 O O . ARG A 1 107 ? 15.569 -12.764 -14.747 1.00 97.56 107 ARG A O 1
ATOM 831 N N . ILE A 1 108 ? 14.783 -11.803 -12.859 1.00 98.12 108 ILE A N 1
ATOM 832 C CA . ILE A 1 108 ? 15.821 -10.771 -12.746 1.00 98.12 108 ILE A CA 1
ATOM 833 C C . ILE A 1 108 ? 17.192 -11.422 -12.528 1.00 98.12 108 ILE A C 1
ATOM 835 O O . ILE A 1 108 ? 18.116 -11.131 -13.283 1.00 98.12 108 ILE A O 1
ATOM 839 N N . ALA A 1 109 ? 17.307 -12.341 -11.562 1.00 98.00 109 ALA A N 1
ATOM 840 C CA . ALA A 1 109 ? 18.555 -13.048 -11.264 1.00 98.00 109 ALA A CA 1
ATOM 841 C C . ALA A 1 109 ? 19.091 -13.843 -12.470 1.00 98.00 109 ALA A C 1
ATOM 843 O O . ALA A 1 109 ? 20.290 -13.868 -12.717 1.00 98.00 109 ALA A O 1
ATOM 844 N N . ASN A 1 110 ? 18.195 -14.415 -13.277 1.00 97.50 110 ASN A N 1
ATOM 845 C CA . ASN A 1 110 ? 18.541 -15.145 -14.499 1.00 97.50 110 ASN A CA 1
ATOM 846 C C . ASN A 1 110 ? 18.809 -14.235 -15.717 1.00 97.50 110 ASN A C 1
ATOM 848 O O . ASN A 1 110 ? 18.809 -14.720 -16.848 1.00 97.50 110 ASN A O 1
ATOM 852 N N . GLY A 1 111 ? 18.931 -12.915 -15.539 1.00 97.00 111 GLY A N 1
ATOM 853 C CA . GLY A 1 111 ? 19.192 -11.971 -16.633 1.00 97.00 111 GLY A CA 1
ATOM 854 C C . GLY A 1 111 ? 18.054 -11.847 -17.655 1.00 97.00 111 GLY A C 1
ATOM 855 O O . GLY A 1 111 ? 18.264 -11.361 -18.765 1.00 97.00 111 GLY A O 1
ATOM 856 N N . SER A 1 112 ? 16.837 -12.281 -17.310 1.00 96.75 112 SER A N 1
ATOM 857 C CA . SER A 1 112 ? 15.676 -12.268 -18.209 1.00 96.75 112 SER A CA 1
ATOM 858 C C . SER A 1 112 ? 14.448 -11.599 -17.575 1.00 96.75 112 SER A C 1
ATOM 860 O O . SER A 1 112 ? 13.377 -12.215 -17.511 1.00 96.75 112 SER A O 1
ATOM 862 N N . PRO A 1 113 ? 14.580 -10.339 -17.111 1.00 97.69 113 PRO A N 1
ATOM 863 C CA . PRO A 1 113 ? 13.528 -9.641 -16.387 1.00 97.69 113 PRO A CA 1
ATOM 864 C C . PRO A 1 113 ? 12.277 -9.419 -17.253 1.00 97.69 113 PRO A C 1
ATOM 866 O O . PRO A 1 113 ? 12.325 -9.445 -18.485 1.00 97.69 113 PRO A O 1
ATOM 869 N N . GLY A 1 114 ? 11.141 -9.217 -16.586 1.00 97.00 114 GLY A N 1
ATOM 870 C CA . GLY A 1 114 ? 9.837 -9.048 -17.222 1.00 97.00 114 GLY A CA 1
ATOM 871 C C . GLY A 1 114 ? 9.122 -10.355 -17.585 1.00 97.00 114 GLY A C 1
ATOM 872 O O . GLY A 1 114 ? 9.686 -11.450 -17.640 1.00 97.00 114 GLY A O 1
ATOM 873 N N . SER A 1 115 ? 7.818 -10.237 -17.812 1.00 94.56 115 SER A N 1
ATOM 874 C CA . SER A 1 115 ? 6.910 -11.349 -18.109 1.00 94.56 115 SER A CA 1
ATOM 875 C C . SER A 1 115 ? 6.709 -11.540 -19.619 1.00 94.56 115 SER A C 1
ATOM 877 O O . SER A 1 115 ? 6.849 -10.576 -20.372 1.00 94.56 115 SER A O 1
ATOM 879 N N . PRO A 1 116 ? 6.319 -12.736 -20.100 1.00 93.06 116 PRO A N 1
ATOM 880 C CA . PRO A 1 116 ? 6.000 -12.950 -21.519 1.00 93.06 116 PRO A CA 1
ATOM 881 C C . PRO A 1 116 ? 4.848 -12.076 -22.050 1.00 93.06 116 PRO A C 1
ATOM 883 O O . PRO A 1 116 ? 4.793 -11.810 -23.242 1.00 93.06 116 PRO A O 1
ATOM 886 N N . CYS A 1 117 ? 3.960 -11.602 -21.163 1.00 93.00 117 CYS A N 1
ATOM 887 C CA . CYS A 1 117 ? 2.819 -10.729 -21.472 1.00 93.00 117 CYS A CA 1
ATOM 888 C C . CYS A 1 117 ? 1.852 -11.314 -22.522 1.00 93.00 117 CYS A C 1
ATOM 890 O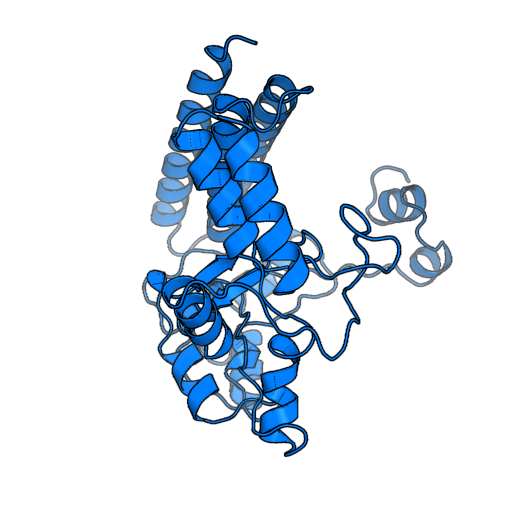 O . CYS A 1 117 ? 1.536 -10.686 -23.527 1.00 93.00 117 CYS A O 1
ATOM 892 N N . VAL A 1 118 ? 1.345 -12.524 -22.268 1.00 89.75 118 VAL A N 1
ATOM 893 C CA . VAL A 1 118 ? 0.423 -13.212 -23.189 1.00 89.75 118 VAL A CA 1
ATOM 894 C C . VAL A 1 118 ? -0.939 -12.516 -23.319 1.00 89.75 118 VAL A C 1
ATOM 896 O O . VAL A 1 118 ? -1.477 -12.447 -24.416 1.00 89.75 118 VAL A O 1
ATOM 899 N N . LYS A 1 119 ? -1.473 -11.946 -22.225 1.00 90.69 119 LYS A N 1
ATOM 900 C CA . LYS A 1 119 ? -2.817 -11.333 -22.195 1.00 90.69 119 LYS A CA 1
ATOM 901 C C . LYS A 1 119 ? -2.886 -9.904 -22.742 1.00 90.69 119 LYS A C 1
ATOM 903 O O . LYS A 1 119 ? -3.944 -9.474 -23.175 1.00 90.69 119 LYS A O 1
ATOM 908 N N . LYS A 1 120 ? -1.787 -9.146 -22.669 1.00 92.88 120 LYS A N 1
ATOM 909 C CA . LYS A 1 120 ? -1.660 -7.761 -23.173 1.00 92.88 120 LYS A CA 1
ATOM 910 C C . LYS A 1 120 ? -2.681 -6.718 -22.664 1.00 92.88 120 LYS A C 1
ATOM 912 O O . LYS A 1 120 ? -2.639 -5.593 -23.136 1.00 92.88 120 LYS A O 1
ATOM 917 N N . HIS A 1 121 ? -3.524 -7.010 -21.667 1.00 94.06 121 HIS A N 1
ATOM 918 C CA . HIS A 1 121 ? -4.534 -6.051 -21.172 1.00 94.06 121 HIS A CA 1
ATOM 919 C C . HIS A 1 121 ? -3.961 -4.735 -20.617 1.00 94.06 121 HIS A C 1
ATOM 921 O O . HIS A 1 121 ? -4.673 -3.745 -20.574 1.00 94.06 121 HIS A O 1
ATOM 927 N N . ALA A 1 122 ? -2.696 -4.728 -20.183 1.00 94.75 122 ALA A N 1
ATOM 928 C CA . ALA A 1 122 ? -1.988 -3.542 -19.690 1.00 94.75 122 ALA A CA 1
ATOM 929 C C . ALA A 1 122 ? -0.868 -3.081 -20.647 1.00 94.75 122 ALA A C 1
ATOM 931 O O . ALA A 1 122 ? 0.150 -2.546 -20.204 1.00 94.75 122 ALA A O 1
ATOM 932 N N . ALA A 1 123 ? -0.982 -3.398 -21.941 1.00 96.06 123 ALA A N 1
ATOM 933 C CA . ALA A 1 123 ? -0.032 -2.983 -22.965 1.00 96.06 123 ALA A CA 1
ATOM 934 C C . ALA A 1 123 ? -0.511 -1.685 -23.621 1.00 96.06 123 ALA A C 1
ATOM 936 O O . ALA A 1 123 ? -1.304 -1.720 -24.556 1.00 96.06 123 ALA A O 1
ATOM 937 N N . PHE A 1 124 ? -0.037 -0.553 -23.105 1.00 95.25 124 PHE A N 1
ATOM 938 C CA . PHE A 1 124 ? -0.438 0.785 -23.557 1.00 95.25 124 PHE A CA 1
ATOM 939 C C . PHE A 1 124 ? 0.744 1.649 -24.004 1.00 95.25 124 PHE A C 1
ATOM 941 O O . PHE A 1 124 ? 0.538 2.706 -24.585 1.00 95.25 124 PHE A O 1
ATOM 948 N N . ASP A 1 125 ? 1.976 1.212 -23.739 1.00 97.19 125 ASP A N 1
ATOM 949 C CA . ASP A 1 125 ? 3.170 2.018 -23.966 1.00 97.19 125 ASP A CA 1
ATOM 950 C C . ASP A 1 125 ? 3.749 1.791 -25.367 1.00 97.19 125 ASP A C 1
ATOM 952 O O . ASP A 1 125 ? 3.982 0.650 -25.769 1.00 97.19 125 ASP A O 1
ATOM 956 N N . THR A 1 126 ? 4.004 2.868 -26.103 1.00 97.25 126 THR A N 1
ATOM 957 C CA . THR A 1 126 ? 4.561 2.830 -27.464 1.00 97.25 126 THR A CA 1
ATOM 958 C C . THR A 1 126 ? 5.973 3.415 -27.545 1.00 97.25 126 THR A C 1
ATOM 960 O O . THR A 1 126 ? 6.418 3.771 -28.632 1.00 97.25 126 THR A O 1
ATOM 963 N N . GLU A 1 127 ? 6.714 3.509 -26.431 1.00 97.25 127 GLU A N 1
ATOM 964 C CA . GLU A 1 127 ? 8.048 4.139 -26.386 1.00 97.25 127 GLU A CA 1
ATOM 965 C C . GLU A 1 127 ? 9.028 3.501 -27.385 1.00 97.25 127 GLU A C 1
ATOM 967 O O . GLU A 1 127 ? 9.868 4.181 -27.971 1.00 97.25 127 GLU A O 1
ATOM 972 N N . PHE A 1 128 ? 8.924 2.185 -27.602 1.00 96.94 128 PHE A N 1
ATOM 973 C CA . PHE A 1 128 ? 9.893 1.430 -28.404 1.00 96.94 128 PHE A CA 1
ATOM 974 C C . PHE A 1 128 ? 9.337 0.746 -29.654 1.00 96.94 128 PHE A C 1
ATOM 976 O O . PHE A 1 128 ? 10.118 0.117 -30.383 1.00 96.94 128 PHE A O 1
ATOM 983 N N . THR A 1 129 ? 8.018 0.742 -29.847 1.00 94.69 129 THR A N 1
ATOM 984 C CA . THR A 1 129 ? 7.327 0.093 -30.973 1.00 94.69 129 THR A CA 1
ATOM 985 C C . THR A 1 129 ? 5.965 0.735 -31.204 1.00 94.69 129 THR A C 1
ATOM 987 O O . THR A 1 129 ? 5.312 1.132 -30.246 1.00 94.69 129 THR A O 1
ATOM 990 N N . GLU A 1 130 ? 5.491 0.727 -32.453 1.00 95.50 130 GLU A N 1
ATOM 991 C CA . GLU A 1 130 ? 4.127 1.161 -32.801 1.00 95.50 130 GLU A CA 1
ATOM 992 C C . GLU A 1 130 ? 3.048 0.278 -32.163 1.00 95.50 130 GLU A C 1
ATOM 994 O O . GLU A 1 130 ? 2.005 0.767 -31.744 1.00 95.50 130 GLU A O 1
ATOM 999 N N . ILE A 1 131 ? 3.306 -1.031 -32.046 1.00 94.25 131 ILE A N 1
ATOM 1000 C CA . ILE A 1 131 ? 2.434 -1.942 -31.300 1.00 94.25 131 ILE A CA 1
ATOM 1001 C C . ILE A 1 131 ? 2.669 -1.709 -29.801 1.00 94.25 131 ILE A C 1
ATOM 1003 O O . ILE A 1 131 ? 3.800 -1.927 -29.351 1.00 94.25 131 ILE A O 1
ATOM 1007 N N . PRO A 1 132 ? 1.641 -1.345 -29.013 1.00 96.12 132 PRO A N 1
ATOM 1008 C CA . PRO A 1 132 ? 1.804 -1.094 -27.589 1.00 96.12 132 PRO A CA 1
ATOM 1009 C C . PRO A 1 132 ? 2.384 -2.287 -26.819 1.00 96.12 132 PRO A C 1
ATOM 1011 O O . PRO A 1 132 ? 2.036 -3.452 -27.048 1.00 96.12 132 PRO A O 1
ATOM 1014 N N . GLN A 1 133 ? 3.260 -1.993 -25.863 1.00 97.12 133 GLN A N 1
ATOM 1015 C CA . GLN A 1 133 ? 3.895 -2.943 -24.962 1.00 97.12 133 GLN A CA 1
ATOM 1016 C C . GLN A 1 133 ? 3.480 -2.674 -23.517 1.00 97.12 133 GLN A C 1
ATOM 1018 O O . GLN A 1 133 ? 3.136 -1.566 -23.114 1.00 97.12 133 GLN A O 1
ATOM 1023 N N . CYS A 1 134 ? 3.501 -3.726 -22.703 1.00 97.69 134 CYS A N 1
ATOM 1024 C CA . CYS A 1 134 ? 3.318 -3.591 -21.264 1.00 97.69 134 CYS A CA 1
ATOM 1025 C C . CYS A 1 134 ? 4.667 -3.296 -20.607 1.00 97.69 134 CYS A C 1
ATOM 1027 O O . CYS A 1 134 ? 5.646 -3.996 -20.891 1.00 97.69 134 CYS A O 1
ATOM 1029 N N . LEU A 1 135 ? 4.704 -2.357 -19.658 1.00 97.88 135 LEU A N 1
ATOM 1030 C CA . LEU A 1 135 ? 5.928 -2.014 -18.921 1.00 97.88 135 LEU A CA 1
ATOM 1031 C C . LEU A 1 135 ? 6.502 -3.201 -18.122 1.00 97.88 135 LEU A C 1
ATOM 1033 O O . LEU A 1 135 ? 7.702 -3.289 -17.870 1.00 97.88 135 LEU A O 1
ATOM 1037 N N . ALA A 1 136 ? 5.650 -4.157 -17.742 1.00 97.38 136 ALA A N 1
ATOM 1038 C CA . ALA A 1 136 ? 6.053 -5.395 -17.075 1.00 97.38 136 ALA A CA 1
ATOM 1039 C C . ALA A 1 136 ? 6.512 -6.502 -18.042 1.00 97.38 136 ALA A C 1
ATOM 1041 O O . ALA A 1 136 ? 6.830 -7.611 -17.602 1.00 97.38 136 ALA A O 1
ATOM 1042 N N . SER A 1 137 ? 6.504 -6.259 -19.355 1.00 97.56 137 SER A N 1
ATOM 1043 C CA . SER A 1 137 ? 6.866 -7.263 -20.355 1.00 97.56 137 SER A CA 1
ATOM 1044 C C . SER A 1 137 ? 8.380 -7.393 -20.521 1.00 97.56 137 SER A C 1
ATOM 1046 O O . SER A 1 137 ? 9.129 -6.422 -20.409 1.00 97.56 137 SER A O 1
ATOM 1048 N N . LYS A 1 138 ? 8.837 -8.609 -20.830 1.00 97.69 138 LYS A N 1
ATOM 1049 C CA . LYS A 1 138 ? 10.246 -8.900 -21.117 1.00 97.69 138 LYS A CA 1
ATOM 1050 C C . LYS A 1 138 ? 10.799 -8.070 -22.289 1.00 97.69 138 LYS A C 1
ATOM 1052 O O . LYS A 1 138 ? 11.890 -7.521 -22.132 1.00 97.69 138 LYS A O 1
ATOM 1057 N N . PRO A 1 139 ? 10.093 -7.921 -23.434 1.00 96.94 139 PRO A N 1
ATOM 1058 C CA . PRO A 1 139 ? 10.563 -7.063 -24.522 1.00 96.94 139 PRO A CA 1
ATOM 1059 C C . PRO A 1 139 ? 10.767 -5.608 -24.091 1.00 96.94 139 PRO A C 1
ATOM 1061 O O . PRO A 1 139 ? 11.826 -5.048 -24.376 1.00 96.94 139 PRO A O 1
ATOM 1064 N N . TYR A 1 140 ? 9.807 -5.029 -23.361 1.00 98.00 140 TYR A N 1
ATOM 1065 C CA . TYR A 1 140 ? 9.899 -3.646 -22.893 1.00 98.00 140 TYR A CA 1
ATOM 1066 C C . TYR A 1 140 ? 11.056 -3.462 -21.907 1.00 98.00 140 TYR A C 1
ATOM 1068 O O . TYR A 1 140 ? 11.931 -2.631 -22.137 1.00 98.00 140 TYR A O 1
ATOM 1076 N N . GLN A 1 141 ? 11.124 -4.276 -20.844 1.00 98.44 141 GLN A N 1
ATOM 1077 C CA . GLN A 1 141 ? 12.171 -4.130 -19.826 1.00 98.44 141 GLN A CA 1
ATOM 1078 C C . GLN A 1 141 ? 13.572 -4.301 -20.418 1.00 98.44 141 GLN A C 1
ATOM 1080 O O . GLN A 1 141 ? 14.469 -3.536 -20.076 1.00 98.44 141 GLN A O 1
ATOM 1085 N N . LYS A 1 142 ? 13.766 -5.238 -21.359 1.00 97.94 142 LYS A N 1
ATOM 1086 C CA . LYS A 1 142 ? 15.047 -5.394 -22.065 1.00 97.94 142 LYS A CA 1
ATOM 1087 C C . LYS A 1 142 ? 15.452 -4.108 -22.792 1.00 97.94 142 LYS A C 1
ATOM 1089 O O . LYS A 1 142 ? 16.591 -3.667 -22.653 1.00 97.94 142 LYS A O 1
ATOM 1094 N N . LYS A 1 143 ? 14.535 -3.508 -23.560 1.00 98.12 143 LYS A N 1
ATOM 1095 C CA . LYS A 1 143 ? 14.805 -2.268 -24.304 1.00 98.12 143 LYS A CA 1
ATOM 1096 C C . LYS A 1 143 ? 15.029 -1.083 -23.367 1.00 98.12 143 LYS A C 1
ATOM 1098 O O . LYS A 1 143 ? 16.008 -0.363 -23.543 1.00 98.12 143 LYS A O 1
ATOM 1103 N N . LYS A 1 144 ? 14.197 -0.936 -22.333 1.00 98.25 144 LYS A N 1
ATOM 1104 C CA . LYS A 1 144 ? 14.297 0.161 -21.365 1.00 98.25 144 LYS A CA 1
ATOM 1105 C C . LYS A 1 144 ? 15.593 0.113 -20.558 1.00 98.25 144 LYS A C 1
ATOM 1107 O O . LYS A 1 144 ? 16.231 1.143 -20.383 1.00 98.25 144 LYS A O 1
ATOM 1112 N N . LEU A 1 145 ? 16.033 -1.071 -20.127 1.00 98.31 145 LEU A N 1
ATOM 1113 C CA . LEU A 1 145 ? 17.323 -1.235 -19.446 1.00 98.31 145 LEU A CA 1
ATOM 1114 C C . LEU A 1 145 ? 18.503 -0.899 -20.369 1.00 98.31 145 LEU A C 1
ATOM 1116 O O . LEU A 1 145 ? 19.439 -0.231 -19.939 1.00 98.31 145 LEU A O 1
ATOM 1120 N N . ALA A 1 146 ? 18.450 -1.313 -21.639 1.00 97.62 146 ALA A N 1
ATOM 1121 C CA . ALA A 1 146 ? 19.483 -0.974 -22.617 1.00 97.62 146 ALA A CA 1
ATOM 1122 C C . ALA A 1 146 ? 19.521 0.531 -22.937 1.00 97.62 146 ALA A C 1
ATOM 1124 O O . ALA A 1 146 ? 20.602 1.079 -23.142 1.00 97.62 146 ALA A O 1
ATOM 1125 N N . ALA A 1 147 ? 18.365 1.200 -22.970 1.00 97.81 147 ALA A N 1
ATOM 1126 C CA . ALA A 1 147 ? 18.280 2.653 -23.103 1.00 97.81 147 ALA A CA 1
ATOM 1127 C C . ALA A 1 147 ? 18.887 3.355 -21.878 1.00 97.81 147 ALA A C 1
ATOM 1129 O O . ALA A 1 147 ? 19.777 4.186 -22.042 1.00 97.81 147 ALA A O 1
ATOM 1130 N N . LEU A 1 148 ? 18.515 2.928 -20.666 1.00 97.56 148 LEU A N 1
ATOM 1131 C CA . LEU A 1 148 ? 19.025 3.488 -19.412 1.00 97.56 148 LEU A CA 1
ATOM 1132 C C . LEU A 1 148 ? 20.559 3.405 -19.308 1.00 97.56 148 LEU A C 1
ATOM 1134 O O . LEU A 1 148 ? 21.201 4.340 -18.839 1.00 97.56 148 LEU A O 1
ATOM 1138 N N . MET A 1 149 ? 21.172 2.314 -19.781 1.00 96.12 149 MET A N 1
ATOM 1139 C CA . MET A 1 149 ? 22.638 2.169 -19.812 1.00 96.12 149 MET A CA 1
ATOM 1140 C C . MET A 1 149 ? 23.339 3.221 -20.684 1.00 96.12 149 MET A C 1
ATOM 1142 O O . MET A 1 149 ? 24.496 3.551 -20.429 1.00 96.12 149 MET A O 1
ATOM 1146 N N . LYS A 1 150 ? 22.662 3.766 -21.702 1.00 97.25 150 LYS A N 1
ATOM 1147 C CA . LYS A 1 150 ? 23.226 4.789 -22.597 1.00 97.25 150 LYS A CA 1
ATOM 1148 C C . LYS A 1 150 ? 23.160 6.199 -22.012 1.00 97.25 150 LYS A C 1
ATOM 1150 O O . LYS A 1 150 ? 23.924 7.051 -22.452 1.00 97.25 150 LYS A O 1
ATOM 1155 N N . GLU A 1 151 ? 22.296 6.436 -21.023 1.00 94.88 151 GLU A N 1
ATOM 1156 C CA . GLU A 1 151 ? 22.099 7.756 -20.405 1.00 94.88 151 GLU A CA 1
ATOM 1157 C C . GLU A 1 151 ? 23.288 8.207 -19.533 1.00 94.88 151 GLU A C 1
ATOM 1159 O O . GLU A 1 151 ? 23.371 9.383 -19.200 1.00 94.88 151 GLU A O 1
ATOM 1164 N N . LYS A 1 152 ? 24.221 7.303 -19.175 1.00 93.12 152 LYS A N 1
ATOM 1165 C CA . LYS A 1 152 ? 25.435 7.602 -18.377 1.00 93.12 152 LYS A CA 1
ATOM 1166 C C . LYS A 1 152 ? 25.151 8.431 -17.110 1.00 93.12 152 LYS A C 1
ATOM 1168 O O . LYS A 1 152 ? 25.875 9.366 -16.780 1.00 93.12 152 LYS A O 1
ATOM 1173 N N . LEU A 1 153 ? 24.078 8.075 -16.408 1.00 94.50 153 LEU A N 1
ATOM 1174 C CA . LEU A 1 153 ? 23.623 8.779 -15.210 1.00 94.50 153 LEU A CA 1
ATOM 1175 C C . LEU A 1 153 ? 24.552 8.540 -14.008 1.00 94.50 153 LEU A C 1
ATOM 1177 O O . LEU A 1 153 ? 25.202 7.491 -13.936 1.00 94.50 153 LEU A O 1
ATOM 1181 N N . PRO A 1 154 ? 24.542 9.441 -13.006 1.00 95.19 154 PRO A N 1
ATOM 1182 C CA . PRO A 1 154 ? 25.147 9.169 -11.707 1.00 95.19 154 PRO A CA 1
ATOM 1183 C C . PRO A 1 154 ? 24.643 7.843 -11.124 1.00 95.19 154 PRO A C 1
ATOM 1185 O O . PRO A 1 154 ? 23.450 7.539 -11.204 1.00 95.19 154 PRO A O 1
ATOM 1188 N N . LEU A 1 155 ? 25.538 7.072 -10.496 1.00 94.94 155 LEU A N 1
ATOM 1189 C CA . LEU A 1 155 ? 25.266 5.696 -10.057 1.00 94.94 155 LEU A CA 1
ATOM 1190 C C . LEU A 1 155 ? 23.982 5.570 -9.221 1.00 94.94 155 LEU A C 1
ATOM 1192 O O . LEU A 1 155 ? 23.178 4.668 -9.449 1.00 94.94 155 LEU A O 1
ATOM 1196 N N . LYS A 1 156 ? 23.755 6.505 -8.290 1.00 94.00 156 LYS A N 1
ATOM 1197 C CA . LYS A 1 156 ? 22.566 6.500 -7.427 1.00 94.00 156 LYS A CA 1
ATOM 1198 C C . LYS A 1 156 ? 21.264 6.687 -8.224 1.00 94.00 156 LYS A C 1
ATOM 1200 O O . LYS A 1 156 ? 20.284 5.991 -7.967 1.00 94.00 156 LYS A O 1
ATOM 1205 N N . VAL A 1 157 ? 21.265 7.569 -9.226 1.00 95.31 157 VAL A N 1
ATOM 1206 C CA . VAL A 1 157 ? 20.113 7.801 -10.116 1.00 95.31 157 VAL A CA 1
ATOM 1207 C C . VAL A 1 157 ? 19.888 6.593 -11.025 1.00 95.31 157 VAL A C 1
ATOM 1209 O O . VAL A 1 157 ? 18.753 6.138 -11.186 1.00 95.31 157 VAL A O 1
ATOM 1212 N N . PHE A 1 158 ? 20.970 6.043 -11.583 1.00 96.56 158 PHE A N 1
ATOM 1213 C CA . PHE A 1 158 ? 20.929 4.857 -12.433 1.00 96.56 158 PHE A CA 1
ATOM 1214 C C . PHE A 1 158 ? 20.300 3.662 -11.707 1.00 96.56 158 PHE A C 1
ATOM 1216 O O . PHE A 1 158 ? 19.344 3.075 -12.216 1.00 96.56 158 PHE A O 1
ATOM 1223 N N . GLU A 1 159 ? 20.778 3.325 -10.505 1.00 96.50 159 GLU A N 1
ATOM 1224 C CA . GLU A 1 159 ? 20.252 2.180 -9.755 1.00 96.50 159 GLU A CA 1
ATOM 1225 C C . GLU A 1 159 ? 18.789 2.386 -9.341 1.00 96.50 159 GLU A C 1
ATOM 1227 O O . GLU A 1 159 ? 17.996 1.452 -9.471 1.00 96.50 159 GLU A O 1
ATOM 1232 N N . LYS A 1 160 ? 18.374 3.603 -8.958 1.00 95.12 160 LYS A N 1
ATOM 1233 C CA . LYS A 1 160 ? 16.964 3.886 -8.635 1.00 95.12 160 LYS A CA 1
ATOM 1234 C C . LYS A 1 160 ? 16.047 3.717 -9.854 1.00 95.12 160 LYS A C 1
ATOM 1236 O O . LYS A 1 160 ? 15.033 3.020 -9.783 1.00 95.12 160 LYS A O 1
ATOM 1241 N N . ARG A 1 161 ? 16.424 4.270 -11.016 1.00 95.62 161 ARG A N 1
ATOM 1242 C CA . ARG A 1 161 ? 15.663 4.095 -12.273 1.00 95.62 161 ARG A CA 1
ATOM 1243 C C . ARG A 1 161 ? 15.615 2.632 -12.713 1.00 95.62 161 ARG A C 1
ATOM 1245 O O . ARG A 1 161 ? 14.557 2.139 -13.106 1.00 95.62 161 ARG A O 1
ATOM 1252 N N . LYS A 1 162 ? 16.732 1.914 -12.599 1.00 97.75 162 LYS A N 1
ATOM 1253 C CA . LYS A 1 162 ? 16.824 0.480 -12.895 1.00 97.75 162 LYS A CA 1
ATOM 1254 C C . LYS A 1 162 ? 15.906 -0.340 -11.992 1.00 97.75 162 LYS A C 1
ATOM 1256 O O . LYS A 1 162 ? 15.159 -1.174 -12.498 1.00 97.75 162 LYS A O 1
ATOM 1261 N N . GLN A 1 163 ? 15.902 -0.081 -10.685 1.00 96.88 163 GLN A N 1
ATOM 1262 C CA . GLN A 1 163 ? 14.993 -0.739 -9.743 1.00 96.88 163 GLN A CA 1
ATOM 1263 C C . GLN A 1 163 ? 13.525 -0.490 -10.103 1.00 96.88 163 GLN A C 1
ATOM 1265 O O . GLN A 1 163 ? 12.748 -1.441 -10.124 1.00 96.88 163 GLN A O 1
ATOM 1270 N N . ASN A 1 164 ? 13.155 0.735 -10.489 1.00 96.06 164 ASN A N 1
ATOM 1271 C CA . ASN A 1 164 ? 11.792 1.055 -10.928 1.00 96.06 164 ASN A CA 1
ATOM 1272 C C . ASN A 1 164 ? 11.358 0.282 -12.186 1.00 96.06 164 ASN A C 1
ATOM 1274 O O . ASN A 1 164 ? 10.203 -0.142 -12.275 1.00 96.06 164 ASN A O 1
ATOM 1278 N N . ILE A 1 165 ? 12.267 0.052 -13.140 1.00 97.88 165 ILE A N 1
ATOM 1279 C CA . ILE A 1 165 ? 12.002 -0.791 -14.321 1.00 97.88 165 ILE A CA 1
ATOM 1280 C C . ILE A 1 165 ? 11.822 -2.256 -13.901 1.00 97.88 165 ILE A C 1
ATOM 1282 O O . ILE A 1 165 ? 10.864 -2.914 -14.308 1.00 97.88 165 ILE A O 1
ATOM 1286 N N . LEU A 1 166 ? 12.728 -2.767 -13.064 1.00 98.12 166 LEU A N 1
ATOM 1287 C CA . LEU A 1 166 ? 12.737 -4.164 -12.618 1.00 98.12 166 LEU A CA 1
ATOM 1288 C C . LEU A 1 166 ? 11.603 -4.492 -11.634 1.00 98.12 166 LEU A C 1
ATOM 1290 O O . LEU A 1 166 ? 11.230 -5.659 -11.483 1.00 98.12 166 LEU A O 1
ATOM 1294 N N . ALA A 1 167 ? 11.037 -3.487 -10.963 1.00 97.12 167 ALA A N 1
ATOM 1295 C CA . ALA A 1 167 ? 9.904 -3.645 -10.059 1.00 97.12 167 ALA A CA 1
ATOM 1296 C C . ALA A 1 167 ? 8.658 -4.174 -10.782 1.00 97.12 167 ALA A C 1
ATOM 1298 O O . ALA A 1 167 ? 7.856 -4.871 -10.168 1.00 97.12 167 ALA A O 1
ATOM 1299 N N . LYS A 1 168 ? 8.499 -3.877 -12.080 1.00 97.25 168 LYS A N 1
ATOM 1300 C CA . LYS A 1 168 ? 7.262 -4.137 -12.824 1.00 97.25 168 LYS A CA 1
ATOM 1301 C C . LYS A 1 168 ? 6.936 -5.634 -12.918 1.00 97.25 168 LYS A C 1
ATOM 1303 O O . LYS A 1 168 ? 7.744 -6.426 -13.411 1.00 97.25 168 LYS A O 1
ATOM 1308 N N . ALA A 1 169 ? 5.726 -5.999 -12.489 1.00 95.31 169 ALA A N 1
ATOM 1309 C CA . ALA A 1 169 ? 5.200 -7.366 -12.428 1.00 95.31 169 ALA A CA 1
ATOM 1310 C C . ALA A 1 169 ? 3.926 -7.532 -13.280 1.00 95.31 169 ALA A C 1
ATOM 1312 O O . ALA A 1 169 ? 3.285 -6.552 -13.667 1.00 95.31 169 ALA A O 1
ATOM 1313 N N . CYS A 1 170 ? 3.545 -8.772 -13.614 1.00 94.75 170 CYS A N 1
ATOM 1314 C CA . CYS A 1 170 ? 2.385 -9.014 -14.473 1.00 94.75 170 CYS A CA 1
ATOM 1315 C C . CYS A 1 170 ? 1.075 -8.993 -13.684 1.00 94.75 170 CYS A C 1
ATOM 1317 O O . CYS A 1 170 ? 0.633 -10.012 -13.175 1.00 94.75 170 CYS A O 1
ATOM 1319 N N . ILE A 1 171 ? 0.368 -7.868 -13.683 1.00 93.25 171 ILE A N 1
ATOM 1320 C CA . ILE A 1 171 ? -0.911 -7.779 -12.962 1.00 93.25 171 ILE A CA 1
ATOM 1321 C C . ILE A 1 171 ? -2.056 -8.583 -13.610 1.00 93.25 171 ILE A C 1
ATOM 1323 O O . ILE A 1 171 ? -2.937 -9.066 -12.913 1.00 93.25 171 ILE A O 1
ATOM 1327 N N . CYS A 1 172 ? -2.040 -8.804 -14.930 1.00 91.88 172 CYS A N 1
ATOM 1328 C CA . CYS A 1 172 ? -3.139 -9.479 -15.647 1.00 91.88 172 CYS A CA 1
ATOM 1329 C C . CYS A 1 172 ? -3.263 -10.984 -15.341 1.00 91.88 172 CYS A C 1
ATOM 1331 O O . CYS A 1 172 ? -4.299 -11.604 -15.599 1.00 91.88 172 CYS A O 1
ATOM 1333 N N . HIS A 1 173 ? -2.163 -11.589 -14.905 1.00 91.44 173 HIS A N 1
ATOM 1334 C CA . HIS A 1 173 ? -2.061 -13.018 -14.639 1.00 91.44 173 HIS A CA 1
ATOM 1335 C C . HIS A 1 173 ? -1.821 -13.265 -13.157 1.00 91.44 173 HIS A C 1
ATOM 1337 O O . HIS A 1 173 ? -2.475 -14.116 -12.568 1.00 91.44 173 HIS A O 1
ATOM 1343 N N . ASP A 1 174 ? -0.943 -12.471 -12.547 1.00 92.94 174 ASP A N 1
ATOM 1344 C CA . ASP A 1 174 ? -0.505 -12.722 -11.185 1.00 92.94 174 ASP A CA 1
ATOM 1345 C C . ASP A 1 174 ? -1.560 -12.275 -10.160 1.00 92.94 174 ASP A C 1
ATOM 1347 O O . ASP A 1 174 ? -1.835 -13.025 -9.229 1.00 92.94 174 ASP A O 1
ATOM 1351 N N . LEU A 1 175 ? -2.234 -11.127 -10.349 1.00 91.25 175 LEU A N 1
ATOM 1352 C CA . LEU A 1 175 ? -3.338 -10.721 -9.453 1.00 91.25 175 LEU A CA 1
ATOM 1353 C C . LEU A 1 175 ? -4.550 -11.651 -9.590 1.00 91.25 175 LEU A C 1
ATOM 1355 O O . LEU A 1 175 ? -5.163 -12.036 -8.601 1.00 91.25 175 LEU A O 1
ATOM 1359 N N . ALA A 1 176 ? -4.870 -12.063 -10.820 1.00 90.88 176 ALA A N 1
ATOM 1360 C CA . ALA A 1 176 ? -5.940 -13.026 -11.078 1.00 90.88 176 ALA A CA 1
ATOM 1361 C C . ALA A 1 176 ? -5.580 -14.457 -10.628 1.00 90.88 176 ALA A C 1
ATOM 1363 O O . ALA A 1 176 ? -6.448 -15.333 -10.619 1.00 90.88 176 ALA A O 1
ATOM 1364 N N . GLY A 1 177 ? -4.315 -14.712 -10.270 1.00 92.44 177 GLY A N 1
ATOM 1365 C CA . GLY A 1 177 ? -3.801 -16.030 -9.899 1.00 92.44 177 GLY A CA 1
ATOM 1366 C C . GLY A 1 177 ? -4.568 -16.662 -8.743 1.00 92.44 177 GLY A C 1
ATOM 1367 O O . GLY A 1 177 ? -4.908 -17.839 -8.809 1.00 92.44 177 GLY A O 1
ATOM 1368 N N . ALA A 1 178 ? -4.939 -15.856 -7.745 1.00 91.62 178 ALA A N 1
ATOM 1369 C CA . ALA A 1 178 ? -5.717 -16.287 -6.587 1.00 91.62 178 ALA A CA 1
ATOM 1370 C C . ALA A 1 178 ? -7.003 -17.027 -7.006 1.00 91.62 178 ALA A C 1
ATOM 1372 O O . ALA A 1 178 ? -7.203 -18.197 -6.672 1.00 91.62 178 ALA A O 1
ATOM 1373 N N . ALA A 1 179 ? -7.819 -16.376 -7.838 1.00 92.38 179 ALA A N 1
ATOM 1374 C CA . ALA A 1 179 ? -9.060 -16.949 -8.343 1.00 92.38 179 ALA A CA 1
ATOM 1375 C C . ALA A 1 179 ? -8.817 -18.057 -9.376 1.00 92.38 179 ALA A C 1
ATOM 1377 O O . ALA A 1 179 ? -9.417 -19.124 -9.297 1.00 92.38 179 ALA A O 1
ATOM 1378 N N . THR A 1 180 ? -7.926 -17.832 -10.343 1.00 93.75 180 THR A N 1
ATOM 1379 C CA . THR A 1 180 ? -7.730 -18.768 -11.465 1.00 93.75 180 THR A CA 1
ATOM 1380 C C . THR A 1 180 ? -7.113 -20.103 -11.053 1.00 93.75 180 THR A C 1
ATOM 1382 O O . THR A 1 180 ? -7.471 -21.120 -11.647 1.00 93.75 180 THR A O 1
ATOM 1385 N N . ILE A 1 181 ? -6.252 -20.138 -10.031 1.00 92.44 181 ILE A N 1
ATOM 1386 C CA . ILE A 1 181 ? -5.731 -21.393 -9.465 1.00 92.44 181 ILE A CA 1
ATOM 1387 C C . ILE A 1 181 ? -6.847 -22.137 -8.737 1.00 92.44 181 ILE A C 1
ATOM 1389 O O . ILE A 1 181 ? -7.077 -23.313 -9.015 1.00 92.44 181 ILE A O 1
ATOM 1393 N N . THR A 1 182 ? -7.551 -21.446 -7.837 1.00 91.38 182 THR A N 1
ATOM 1394 C CA . THR A 1 182 ? -8.592 -22.038 -6.981 1.00 91.38 182 THR A CA 1
ATOM 1395 C C . THR A 1 182 ? -9.753 -22.597 -7.809 1.00 91.38 182 THR A C 1
ATOM 1397 O O . THR A 1 182 ? -10.258 -23.675 -7.521 1.00 91.38 182 THR A O 1
ATOM 1400 N N . LEU A 1 183 ? -10.117 -21.916 -8.900 1.00 92.81 183 LEU A N 1
ATOM 1401 C CA . LEU A 1 183 ? -11.174 -22.337 -9.826 1.00 92.81 183 LEU A CA 1
ATOM 1402 C C . LEU A 1 183 ? -10.692 -23.312 -10.918 1.00 92.81 183 LEU A C 1
ATOM 1404 O O . LEU A 1 183 ? -11.465 -23.678 -11.799 1.00 92.81 183 LEU A O 1
ATOM 1408 N N . GLY A 1 184 ? -9.416 -23.715 -10.915 1.00 92.56 184 GLY A N 1
ATOM 1409 C CA . GLY A 1 184 ? -8.868 -24.661 -11.893 1.00 92.56 184 GLY A CA 1
ATOM 1410 C C . GLY A 1 184 ? -8.731 -24.125 -13.326 1.00 92.56 184 GLY A C 1
ATOM 1411 O O . GLY A 1 184 ? -8.523 -24.915 -14.245 1.00 92.56 184 GLY A O 1
ATOM 1412 N N . ILE A 1 185 ? -8.812 -22.806 -13.519 1.00 94.00 185 ILE A N 1
ATOM 1413 C CA . ILE A 1 185 ? -8.719 -22.126 -14.821 1.00 94.00 185 ILE A CA 1
ATOM 1414 C C . ILE A 1 185 ? -7.262 -22.045 -15.293 1.00 94.00 185 ILE A C 1
ATOM 1416 O O . ILE A 1 185 ? -6.969 -22.307 -16.458 1.00 94.00 185 ILE A O 1
ATOM 1420 N N . ASP A 1 186 ? -6.339 -21.694 -14.394 1.00 90.62 186 ASP A N 1
ATOM 1421 C CA . ASP A 1 186 ? -4.911 -21.598 -14.701 1.00 90.62 186 ASP A CA 1
ATOM 1422 C C . ASP A 1 186 ? -4.051 -22.085 -13.534 1.00 90.62 186 ASP A C 1
ATOM 1424 O O . ASP A 1 186 ? -3.709 -21.349 -12.610 1.00 90.62 186 ASP A O 1
ATOM 1428 N N . LYS A 1 187 ? -3.649 -23.354 -13.606 1.00 87.12 187 LYS A N 1
ATOM 1429 C CA . LYS A 1 187 ? -2.801 -23.990 -12.588 1.00 87.12 187 LYS A CA 1
ATOM 1430 C C . LYS A 1 187 ? -1.348 -23.500 -12.603 1.00 87.12 187 LYS A C 1
ATOM 1432 O O . LYS A 1 187 ? -0.588 -23.855 -11.709 1.00 87.12 187 LYS A O 1
ATOM 1437 N N . LYS A 1 188 ? -0.927 -22.744 -13.623 1.00 88.31 188 LYS A N 1
ATOM 1438 C CA . LYS A 1 188 ? 0.447 -22.229 -13.761 1.00 88.31 188 LYS A CA 1
ATOM 1439 C C . LYS A 1 188 ? 0.570 -20.777 -13.302 1.00 88.31 188 LYS A C 1
ATOM 1441 O O . LYS A 1 188 ? 1.681 -20.231 -13.334 1.00 88.31 188 LYS A O 1
ATOM 1446 N N . ALA A 1 189 ? -0.533 -20.154 -12.883 1.00 89.81 189 ALA A N 1
ATOM 1447 C CA . ALA A 1 189 ? -0.516 -18.798 -12.373 1.00 89.81 189 ALA A CA 1
ATOM 1448 C C . ALA A 1 189 ? 0.416 -18.644 -11.167 1.00 89.81 189 ALA A C 1
ATOM 1450 O O . ALA A 1 189 ? 0.586 -19.538 -10.343 1.00 89.81 189 ALA A O 1
ATOM 1451 N N . GLN A 1 190 ? 1.083 -17.495 -11.115 1.00 92.19 190 GLN A N 1
ATOM 1452 C CA . GLN A 1 190 ? 1.998 -17.126 -10.043 1.00 92.19 190 GLN A CA 1
ATOM 1453 C C . GLN A 1 190 ? 1.308 -16.027 -9.254 1.00 92.19 190 GLN A C 1
ATOM 1455 O O . GLN A 1 190 ? 1.386 -14.863 -9.625 1.00 92.19 190 GLN A O 1
ATOM 1460 N N . THR A 1 191 ? 0.568 -16.409 -8.219 1.00 94.81 191 THR A N 1
ATOM 1461 C CA . THR A 1 191 ? -0.320 -15.486 -7.507 1.00 94.81 191 THR A CA 1
ATOM 1462 C C . THR A 1 191 ? 0.456 -14.374 -6.809 1.00 94.81 191 THR A C 1
ATOM 1464 O O . THR A 1 191 ? 1.416 -14.626 -6.073 1.00 94.81 191 THR A O 1
ATOM 1467 N N . ALA A 1 192 ? 0.029 -13.138 -7.050 1.00 95.38 192 ALA A N 1
ATOM 1468 C CA . ALA A 1 192 ? 0.385 -11.975 -6.254 1.00 95.38 192 ALA A CA 1
ATOM 1469 C C . ALA A 1 192 ? -0.601 -11.849 -5.086 1.00 95.38 192 ALA A C 1
ATOM 1471 O O . ALA A 1 192 ? -1.792 -12.112 -5.243 1.00 95.38 192 ALA A O 1
ATOM 1472 N N . LEU A 1 193 ? -0.104 -11.441 -3.921 1.00 95.94 193 LEU A N 1
ATOM 1473 C CA . LEU A 1 193 ? -0.926 -11.190 -2.739 1.00 95.94 193 LEU A CA 1
ATOM 1474 C C . LEU A 1 193 ? -0.773 -9.724 -2.370 1.00 95.94 193 LEU A C 1
ATOM 1476 O O . LEU A 1 193 ? 0.336 -9.283 -2.071 1.00 95.94 193 LEU A O 1
ATOM 1480 N N . THR A 1 194 ? -1.877 -8.982 -2.403 1.00 95.69 194 THR A N 1
ATOM 1481 C CA . THR A 1 194 ? -1.869 -7.522 -2.254 1.00 95.69 194 THR A CA 1
ATOM 1482 C C . THR A 1 194 ? -2.729 -7.027 -1.087 1.00 95.69 194 THR A C 1
ATOM 1484 O O . THR A 1 194 ? -3.624 -6.204 -1.300 1.00 95.69 194 THR A O 1
ATOM 1487 N N . PRO A 1 195 ? -2.524 -7.539 0.142 1.00 96.19 195 PRO A N 1
ATOM 1488 C CA . PRO A 1 195 ? -3.222 -7.024 1.309 1.00 96.19 195 PRO A CA 1
ATOM 1489 C C . PRO A 1 195 ? -2.719 -5.623 1.657 1.00 96.19 195 PRO A C 1
ATOM 1491 O O . PRO A 1 195 ? -1.548 -5.316 1.447 1.00 96.19 195 PRO A O 1
ATOM 1494 N N . GLY A 1 196 ? -3.563 -4.793 2.269 1.00 95.44 196 GLY A N 1
ATOM 1495 C CA . GLY A 1 196 ? -3.080 -3.580 2.930 1.00 95.44 196 GLY A CA 1
ATOM 1496 C C . GLY A 1 196 ? -2.135 -3.902 4.103 1.00 95.44 196 GLY A C 1
ATOM 1497 O O . GLY A 1 196 ? -2.108 -5.031 4.596 1.00 95.44 196 GLY A O 1
ATOM 1498 N N . PRO A 1 197 ? -1.405 -2.906 4.634 1.00 94.62 197 PRO A N 1
ATOM 1499 C CA . PRO A 1 197 ? -0.388 -3.118 5.667 1.00 94.62 197 PRO A CA 1
ATOM 1500 C C . PRO A 1 197 ? -0.984 -3.586 6.998 1.00 94.62 197 PRO A C 1
ATOM 1502 O O . PRO A 1 197 ? -0.270 -4.139 7.825 1.00 94.62 197 PRO A O 1
ATOM 1505 N N . ASN A 1 198 ? -2.297 -3.418 7.186 1.00 94.06 198 ASN A N 1
ATOM 1506 C CA . ASN A 1 198 ? -3.019 -3.875 8.369 1.00 94.06 198 ASN A CA 1
ATOM 1507 C C . ASN A 1 198 ? -3.045 -5.411 8.509 1.00 94.06 198 ASN A C 1
ATOM 1509 O O . ASN A 1 198 ? -3.413 -5.900 9.569 1.00 94.06 198 ASN A O 1
ATOM 1513 N N . ILE A 1 199 ? -2.647 -6.178 7.481 1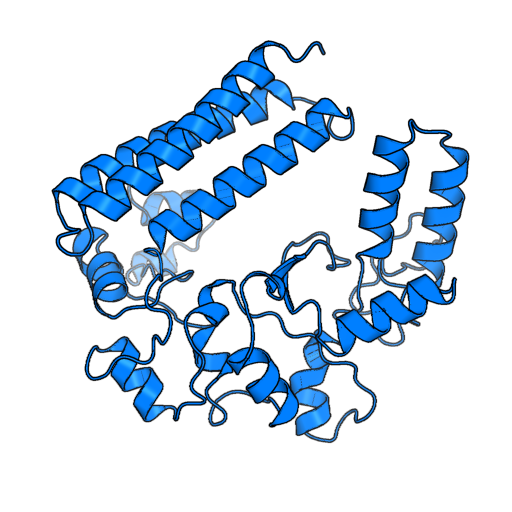.00 96.31 199 ILE A N 1
ATOM 1514 C CA . ILE A 1 199 ? -2.632 -7.651 7.534 1.00 96.31 199 ILE A CA 1
ATOM 1515 C C . ILE A 1 199 ? -1.770 -8.192 8.668 1.00 96.31 199 ILE A C 1
ATOM 1517 O O . ILE A 1 199 ? -2.136 -9.179 9.283 1.00 96.31 199 ILE A O 1
ATOM 1521 N N . ILE A 1 200 ? -0.681 -7.499 9.012 1.00 95.56 200 ILE A N 1
ATOM 1522 C CA . ILE A 1 200 ? 0.249 -7.925 10.068 1.00 95.56 200 ILE A CA 1
ATOM 1523 C C . ILE A 1 200 ? -0.396 -7.952 11.460 1.00 95.56 200 ILE A C 1
ATOM 1525 O O . ILE A 1 200 ? 0.194 -8.471 12.402 1.00 95.56 200 ILE A O 1
ATOM 1529 N N . ASN A 1 201 ? -1.577 -7.344 11.602 1.00 96.12 201 ASN A N 1
ATOM 1530 C CA . ASN A 1 201 ? -2.331 -7.313 12.846 1.00 96.12 201 ASN A CA 1
ATOM 1531 C C . ASN A 1 201 ? -3.320 -8.480 12.968 1.00 96.12 201 ASN A C 1
ATOM 1533 O O . ASN A 1 201 ? -3.921 -8.625 14.027 1.00 96.12 201 ASN A O 1
ATOM 1537 N N . PHE A 1 202 ? -3.484 -9.300 11.924 1.00 96.69 202 PHE A N 1
ATOM 1538 C CA . PHE A 1 202 ? -4.397 -10.439 11.892 1.00 96.69 202 PHE A CA 1
ATOM 1539 C C . PHE A 1 202 ? -3.638 -11.699 11.465 1.00 96.69 202 PHE A C 1
ATOM 1541 O O . PHE A 1 202 ? -3.125 -11.770 10.353 1.00 96.69 202 PHE A O 1
ATOM 1548 N N . SER A 1 203 ? -3.602 -12.718 12.323 1.00 95.69 203 SER A N 1
ATOM 1549 C CA . SER A 1 203 ? -2.966 -14.011 12.005 1.00 95.69 203 SER A CA 1
ATOM 1550 C C . SER A 1 203 ? -3.921 -15.205 12.066 1.00 95.69 203 SER A C 1
ATOM 1552 O O . SER A 1 203 ? -3.539 -16.329 11.749 1.00 95.69 203 SER A O 1
ATOM 1554 N N . LYS A 1 204 ? -5.182 -14.990 12.454 1.00 96.25 204 LYS A N 1
ATOM 1555 C CA . LYS A 1 204 ? -6.184 -16.054 12.527 1.00 96.25 204 LYS A CA 1
ATOM 1556 C C . LYS A 1 204 ? -6.957 -16.161 11.214 1.00 96.25 204 LYS A C 1
ATOM 1558 O O . LYS A 1 204 ? -7.640 -15.221 10.810 1.00 96.25 204 LYS A O 1
ATOM 1563 N N . ILE A 1 205 ? -6.917 -17.340 10.594 1.00 97.69 205 ILE A N 1
ATOM 1564 C CA . ILE A 1 205 ? -7.886 -17.711 9.556 1.00 97.69 205 ILE A CA 1
ATOM 1565 C C . ILE A 1 205 ? -9.252 -17.828 10.242 1.00 97.69 205 ILE A C 1
ATOM 1567 O O . ILE A 1 205 ? -9.406 -18.611 11.179 1.00 97.69 205 ILE A O 1
ATOM 1571 N N . SER A 1 206 ? -10.202 -16.997 9.825 1.00 97.38 206 SER A N 1
ATOM 1572 C CA . SER A 1 206 ? -11.461 -16.760 10.539 1.00 97.38 206 SER A CA 1
ATOM 1573 C C . SER A 1 206 ? -12.658 -17.110 9.657 1.00 97.38 206 SER A C 1
ATOM 1575 O O . SER A 1 206 ? -12.587 -16.999 8.436 1.00 97.38 206 SER A O 1
ATOM 1577 N N . SER A 1 207 ? -13.775 -17.502 10.262 1.00 98.38 207 SER A N 1
ATOM 1578 C CA . SER A 1 207 ? -15.064 -17.601 9.560 1.00 98.38 207 SER A CA 1
ATOM 1579 C C . SER A 1 207 ? -15.638 -16.216 9.236 1.00 98.38 207 SER A C 1
ATOM 1581 O O . SER A 1 207 ? -15.242 -15.209 9.837 1.00 98.38 207 SER A O 1
ATOM 1583 N N . LEU A 1 208 ? -16.620 -16.142 8.326 1.00 98.50 208 LEU A N 1
ATOM 1584 C CA . LEU A 1 208 ? -17.336 -14.888 8.062 1.00 98.50 208 LEU A CA 1
ATOM 1585 C C . LEU A 1 208 ? -18.020 -14.379 9.330 1.00 98.50 208 LEU A C 1
ATOM 1587 O O . LEU A 1 208 ? -17.964 -13.187 9.626 1.00 98.50 208 LEU A O 1
ATOM 1591 N N . LYS A 1 209 ? -18.620 -15.289 10.105 1.00 98.56 209 LYS A N 1
ATOM 1592 C CA . LYS A 1 209 ? -19.267 -14.949 11.374 1.00 98.56 209 LYS A CA 1
ATOM 1593 C C . LYS A 1 209 ? -18.286 -14.280 12.333 1.00 98.56 209 LYS A C 1
ATOM 1595 O O . LYS A 1 209 ? -18.611 -13.237 12.883 1.00 98.56 209 LYS A O 1
ATOM 1600 N N . GLU A 1 210 ? -17.098 -14.851 12.517 1.00 98.56 210 GLU A N 1
ATOM 1601 C CA . GLU A 1 210 ? -16.075 -14.270 13.390 1.00 98.56 210 GLU A CA 1
ATOM 1602 C C . GLU A 1 210 ? -15.611 -12.899 12.892 1.00 98.56 210 GLU A C 1
ATOM 1604 O O . GLU A 1 210 ? -15.486 -11.977 13.692 1.00 98.56 210 GLU A O 1
ATOM 1609 N N . MET A 1 211 ? -15.403 -12.726 11.583 1.00 98.25 211 MET A N 1
ATOM 1610 C CA . MET A 1 211 ? -15.012 -11.424 11.029 1.00 98.25 211 MET A CA 1
ATOM 1611 C C . MET A 1 211 ? -16.099 -10.361 11.237 1.00 98.25 211 MET A C 1
ATOM 1613 O O . MET A 1 211 ? -15.804 -9.225 11.601 1.00 98.25 211 MET A O 1
ATOM 1617 N N . VAL A 1 212 ? -17.368 -10.731 11.064 1.00 98.19 212 VAL A N 1
ATOM 1618 C CA . VAL A 1 212 ? -18.506 -9.848 11.348 1.00 98.19 212 VAL A CA 1
ATOM 1619 C C . VAL A 1 212 ? -18.600 -9.551 12.848 1.00 98.19 212 VAL A C 1
ATOM 1621 O O . VAL A 1 212 ? -18.812 -8.407 13.238 1.00 98.19 212 VAL A O 1
ATOM 1624 N N . ASP A 1 213 ? -18.403 -10.552 13.705 1.00 98.62 213 ASP A N 1
ATOM 1625 C CA . ASP A 1 213 ? -18.362 -10.371 15.157 1.00 98.62 213 ASP A CA 1
ATOM 1626 C C . ASP A 1 213 ? -17.225 -9.431 15.585 1.00 98.62 213 ASP A C 1
ATOM 1628 O O . ASP A 1 213 ? -17.437 -8.618 16.479 1.00 98.62 213 ASP A O 1
ATOM 1632 N N . HIS A 1 214 ? -16.067 -9.479 14.921 1.00 98.19 214 HIS A N 1
ATOM 1633 C CA . HIS A 1 214 ? -14.955 -8.546 15.134 1.00 98.19 214 HIS A CA 1
ATOM 1634 C C . HIS A 1 214 ? -15.320 -7.107 14.771 1.00 98.19 214 HIS A C 1
ATOM 1636 O O . HIS A 1 214 ? -15.129 -6.199 15.575 1.00 98.19 214 HIS A O 1
ATOM 1642 N N . ILE A 1 215 ? -15.903 -6.899 13.587 1.00 97.38 215 ILE A N 1
ATOM 1643 C CA . ILE A 1 215 ? -16.314 -5.567 13.110 1.00 97.38 215 ILE A CA 1
ATOM 1644 C C . ILE A 1 215 ? -17.317 -4.914 14.072 1.00 97.38 215 ILE A C 1
ATOM 1646 O O . ILE A 1 215 ? -17.244 -3.716 14.320 1.00 97.38 215 ILE A O 1
ATOM 1650 N N . TYR A 1 216 ? -18.228 -5.702 14.648 1.00 97.00 216 TYR A N 1
ATOM 1651 C CA . TYR A 1 216 ? -19.234 -5.217 15.598 1.00 97.00 216 TYR A CA 1
ATOM 1652 C C . TYR A 1 216 ? -18.810 -5.318 17.075 1.00 97.00 216 TYR A C 1
ATOM 1654 O O . TYR A 1 216 ? -19.658 -5.181 17.956 1.00 97.00 216 TYR A O 1
ATOM 1662 N N . GLY A 1 217 ? -17.531 -5.586 17.361 1.00 97.19 217 GLY A N 1
ATOM 1663 C CA . GLY A 1 217 ? -16.978 -5.570 18.721 1.00 97.19 217 GLY A CA 1
ATOM 1664 C C . GLY A 1 217 ? -17.438 -6.717 19.628 1.00 97.19 217 GLY A C 1
ATOM 1665 O O . GLY A 1 217 ? -17.308 -6.632 20.845 1.00 97.19 217 GLY A O 1
ATOM 1666 N N . ARG A 1 218 ? -17.990 -7.800 19.067 1.00 98.38 218 ARG A N 1
ATOM 1667 C CA . ARG A 1 218 ? -18.404 -8.998 19.823 1.00 98.38 218 ARG A CA 1
ATOM 1668 C C . ARG A 1 218 ? -17.229 -9.920 20.151 1.00 98.38 218 ARG A C 1
ATOM 1670 O O . ARG A 1 218 ? -17.288 -10.641 21.143 1.00 98.38 218 ARG A O 1
ATOM 1677 N N . ILE A 1 219 ? -16.184 -9.906 19.325 1.00 98.12 219 ILE A N 1
ATOM 1678 C CA . ILE A 1 219 ? -14.902 -10.583 19.563 1.00 98.12 219 ILE A CA 1
ATOM 1679 C C . ILE A 1 219 ? -13.752 -9.682 19.097 1.00 98.12 219 ILE A C 1
ATOM 1681 O O . ILE A 1 219 ? -13.990 -8.691 18.416 1.00 98.12 219 ILE A O 1
ATOM 1685 N N . ASN A 1 220 ? -12.509 -10.055 19.404 1.00 96.56 220 ASN A N 1
ATOM 1686 C CA . ASN A 1 220 ? -11.318 -9.405 18.860 1.00 96.56 220 ASN A CA 1
ATOM 1687 C C . ASN A 1 220 ? -10.455 -10.425 18.098 1.00 96.56 220 ASN A C 1
ATOM 1689 O O . ASN A 1 220 ? -10.024 -11.428 18.665 1.00 96.56 220 ASN A O 1
ATOM 1693 N N . LEU A 1 221 ? -10.220 -10.170 16.810 1.00 97.44 221 LEU A N 1
ATOM 1694 C CA . LEU A 1 221 ? -9.366 -10.965 15.923 1.00 97.44 221 LEU A CA 1
ATOM 1695 C C . LEU A 1 221 ? -7.977 -10.349 15.704 1.00 97.44 221 LEU A C 1
ATOM 1697 O O . LEU A 1 221 ? -7.159 -10.949 15.003 1.00 97.44 221 LEU A O 1
ATOM 1701 N N . ILE A 1 222 ? -7.694 -9.175 16.278 1.00 96.25 222 ILE A N 1
ATOM 1702 C CA . ILE A 1 222 ? -6.350 -8.598 16.244 1.00 96.25 222 ILE A CA 1
ATOM 1703 C C . ILE A 1 222 ? -5.437 -9.422 17.145 1.00 96.25 222 ILE A C 1
ATOM 1705 O O . ILE A 1 222 ? -5.699 -9.598 18.333 1.00 96.25 222 ILE A O 1
ATOM 1709 N N . THR A 1 223 ? -4.334 -9.894 16.576 1.00 93.31 223 THR A N 1
ATOM 1710 C CA . THR A 1 223 ? -3.342 -10.725 17.267 1.00 93.31 223 THR A CA 1
ATOM 1711 C C . THR A 1 223 ? -2.056 -9.971 17.603 1.00 93.31 223 THR A C 1
ATOM 1713 O O . THR A 1 223 ? -1.219 -10.479 18.343 1.00 93.31 223 THR A O 1
ATOM 1716 N N . SER A 1 224 ? -1.891 -8.749 17.090 1.00 89.38 224 SER A N 1
ATOM 1717 C CA . SER A 1 224 ? -0.738 -7.889 17.372 1.00 89.38 224 SER A CA 1
ATOM 1718 C C . SER A 1 224 ? -0.962 -7.036 18.623 1.00 89.38 224 SER A C 1
ATOM 1720 O O . SER A 1 224 ? -1.818 -6.152 18.637 1.00 89.38 224 SER A O 1
ATOM 1722 N N . GLU A 1 225 ? -0.139 -7.240 19.654 1.00 83.25 225 GLU A N 1
ATOM 1723 C CA . GLU A 1 225 ? -0.185 -6.472 20.914 1.00 83.25 225 GLU A CA 1
ATOM 1724 C C . GLU A 1 225 ? 0.179 -4.985 20.724 1.00 83.25 225 GLU A C 1
ATOM 1726 O O . GLU A 1 225 ? -0.328 -4.096 21.419 1.00 83.25 225 GLU A O 1
ATOM 1731 N N . ASN A 1 226 ? 1.026 -4.709 19.728 1.00 84.12 226 ASN A N 1
ATOM 1732 C CA . ASN A 1 226 ? 1.586 -3.389 19.431 1.00 84.12 226 ASN A CA 1
ATOM 1733 C C . ASN A 1 226 ? 0.962 -2.751 18.186 1.00 84.12 226 ASN A C 1
ATOM 1735 O O . ASN A 1 226 ? 1.602 -1.949 17.504 1.00 84.12 226 ASN A O 1
ATOM 1739 N N . ARG A 1 227 ? -0.284 -3.113 17.857 1.00 91.19 227 ARG A N 1
ATOM 1740 C CA . ARG A 1 227 ? -1.028 -2.437 16.794 1.00 91.19 227 ARG A CA 1
ATOM 1741 C C . ARG A 1 227 ? -1.127 -0.939 17.106 1.00 91.19 227 ARG A C 1
ATOM 1743 O O . ARG A 1 227 ? -1.645 -0.550 18.152 1.00 91.19 227 ARG A O 1
ATOM 1750 N N . VAL A 1 228 ? -0.674 -0.117 16.163 1.00 90.62 228 VAL A N 1
ATOM 1751 C CA . VAL A 1 228 ? -0.900 1.333 16.170 1.00 90.62 228 VAL A CA 1
ATOM 1752 C C . VAL A 1 228 ? -2.301 1.656 15.649 1.00 90.62 228 VAL A C 1
ATOM 1754 O O . VAL A 1 228 ? -2.851 0.926 14.822 1.00 90.62 228 VAL A O 1
ATOM 1757 N N . HIS A 1 229 ? -2.868 2.762 16.123 1.00 93.00 229 HIS A N 1
ATOM 1758 C CA . HIS A 1 229 ? -4.160 3.271 15.664 1.00 93.00 229 HIS A CA 1
ATOM 1759 C C . HIS A 1 229 ? -4.137 3.603 14.161 1.00 93.00 229 HIS A C 1
ATOM 1761 O O . HIS A 1 229 ? -3.103 4.028 13.635 1.00 93.00 229 HIS A O 1
ATOM 1767 N N . MET A 1 230 ? -5.276 3.470 13.472 1.00 93.81 230 MET A N 1
ATOM 1768 C CA . MET A 1 230 ? -5.358 3.675 12.017 1.00 93.81 230 MET A CA 1
ATOM 1769 C C . MET A 1 230 ? -4.829 5.043 11.546 1.00 93.81 230 MET A C 1
ATOM 1771 O O . MET A 1 230 ? -4.101 5.090 10.560 1.00 93.81 230 MET A O 1
ATOM 1775 N N . PHE A 1 231 ? -5.104 6.129 12.280 1.00 94.06 231 PHE A N 1
ATOM 1776 C CA . PHE A 1 231 ? -4.609 7.479 11.956 1.00 94.06 231 PHE A CA 1
ATOM 1777 C C . PHE A 1 231 ? -3.094 7.626 12.071 1.00 94.06 231 PHE A C 1
ATOM 1779 O O . PHE A 1 231 ? -2.471 8.254 11.220 1.00 94.06 231 PHE A O 1
ATOM 1786 N N . LEU A 1 232 ? -2.476 7.009 13.084 1.00 94.12 232 LEU A N 1
ATOM 1787 C CA . LEU A 1 232 ? -1.016 6.976 13.162 1.00 94.12 232 LEU A CA 1
ATOM 1788 C C . LEU A 1 232 ? -0.448 6.182 12.001 1.00 94.12 232 LEU A C 1
ATOM 1790 O O . LEU A 1 232 ? 0.517 6.618 11.383 1.00 94.12 232 LEU A O 1
ATOM 1794 N N . ARG A 1 233 ? -1.071 5.044 11.667 1.00 94.56 233 ARG A N 1
ATOM 1795 C CA . ARG A 1 233 ? -0.609 4.247 10.536 1.00 94.56 233 ARG A CA 1
ATOM 1796 C C . ARG A 1 233 ? -0.714 5.022 9.230 1.00 94.56 233 ARG A C 1
ATOM 1798 O O . ARG A 1 233 ? 0.207 4.962 8.430 1.00 94.56 233 ARG A O 1
ATOM 1805 N N . GLU A 1 234 ? -1.810 5.732 9.002 1.00 94.94 234 GLU A N 1
ATOM 1806 C CA . GLU A 1 234 ? -1.968 6.610 7.846 1.00 94.94 234 GLU A CA 1
ATOM 1807 C C . GLU A 1 234 ? -0.871 7.682 7.805 1.00 94.94 234 GLU A C 1
ATOM 1809 O O . GLU A 1 234 ? -0.203 7.842 6.783 1.00 94.94 234 GLU A O 1
ATOM 1814 N N . LEU A 1 235 ? -0.636 8.373 8.921 1.00 96.31 235 LEU A N 1
ATOM 1815 C CA . LEU A 1 235 ? 0.376 9.419 9.003 1.00 96.31 235 LEU A CA 1
ATOM 1816 C C . LEU A 1 235 ? 1.790 8.874 8.746 1.00 96.31 235 LEU A C 1
ATOM 1818 O O . LEU A 1 235 ? 2.536 9.476 7.977 1.00 96.31 235 LEU A O 1
ATOM 1822 N N . GLU A 1 236 ? 2.142 7.714 9.310 1.00 95.69 236 GLU A N 1
ATOM 1823 C CA . GLU A 1 236 ? 3.399 7.009 9.016 1.00 95.69 236 GLU A CA 1
ATOM 1824 C C . GLU A 1 236 ? 3.584 6.807 7.505 1.00 95.69 236 GLU A C 1
ATOM 1826 O O . GLU A 1 236 ? 4.663 7.064 6.972 1.00 95.69 236 GLU A O 1
ATOM 1831 N N . LEU A 1 237 ? 2.527 6.394 6.795 1.00 94.62 237 LEU A N 1
ATOM 1832 C CA . LEU A 1 237 ? 2.574 6.189 5.345 1.00 94.62 237 LEU A CA 1
ATOM 1833 C C . LEU A 1 237 ? 2.802 7.494 4.581 1.00 94.62 237 LEU A C 1
ATOM 1835 O O . LEU A 1 237 ? 3.585 7.516 3.628 1.00 94.62 237 LEU A O 1
ATOM 1839 N N . TYR A 1 238 ? 2.153 8.585 4.988 1.00 96.38 238 TYR A N 1
ATOM 1840 C CA . TYR A 1 238 ? 2.380 9.885 4.360 1.00 96.38 238 TYR A CA 1
ATOM 1841 C C . TYR A 1 238 ? 3.779 10.435 4.645 1.00 96.38 238 TYR A C 1
ATOM 1843 O O . TYR A 1 238 ? 4.396 10.987 3.736 1.00 96.38 238 TYR A O 1
ATOM 1851 N N . VAL A 1 239 ? 4.323 10.239 5.850 1.00 97.62 239 VAL A N 1
ATOM 1852 C CA . VAL A 1 239 ? 5.706 10.626 6.184 1.00 97.62 239 VAL A CA 1
ATOM 1853 C C . VAL A 1 239 ? 6.717 9.791 5.390 1.00 97.62 239 VAL A C 1
ATOM 1855 O O . VAL A 1 239 ? 7.671 10.339 4.833 1.00 97.62 239 VAL A O 1
ATOM 1858 N N . GLU A 1 240 ? 6.496 8.478 5.253 1.00 95.56 240 GLU A N 1
ATOM 1859 C CA . GLU A 1 240 ? 7.293 7.613 4.372 1.00 95.56 240 GLU A CA 1
ATOM 1860 C C . GLU A 1 240 ? 7.250 8.108 2.915 1.00 95.56 240 GLU A C 1
ATOM 1862 O O . GLU A 1 240 ? 8.292 8.193 2.255 1.00 95.56 240 GLU A O 1
ATOM 1867 N N . HIS A 1 241 ? 6.068 8.493 2.423 1.00 94.50 241 HIS A N 1
ATOM 1868 C CA . HIS A 1 241 ? 5.905 9.039 1.077 1.00 94.50 241 HIS A CA 1
ATOM 1869 C C . HIS A 1 241 ? 6.597 10.398 0.906 1.00 94.50 241 HIS A C 1
ATOM 1871 O O . HIS A 1 241 ? 7.273 10.623 -0.100 1.00 94.50 241 HIS A O 1
ATOM 1877 N N . PHE A 1 242 ? 6.493 11.282 1.899 1.00 96.44 242 PHE A N 1
ATOM 1878 C CA . PHE A 1 242 ? 7.167 12.576 1.906 1.00 96.44 242 PHE A CA 1
ATOM 1879 C C . PHE A 1 242 ? 8.687 12.410 1.840 1.00 96.44 242 PHE A C 1
ATOM 1881 O O . PHE A 1 242 ? 9.345 13.033 1.004 1.00 96.44 242 PHE A O 1
ATOM 1888 N N . ARG A 1 243 ? 9.240 11.478 2.626 1.00 96.06 243 ARG A N 1
ATOM 1889 C CA . ARG A 1 243 ? 10.665 11.122 2.594 1.00 96.06 243 ARG A CA 1
ATOM 1890 C C . ARG A 1 243 ? 11.097 10.601 1.222 1.00 96.06 243 ARG A C 1
ATOM 1892 O O . ARG A 1 243 ? 12.135 11.019 0.708 1.00 96.06 243 ARG A O 1
ATOM 1899 N N . ALA A 1 244 ? 10.310 9.710 0.617 1.00 92.50 244 ALA A N 1
ATOM 1900 C CA . ALA A 1 244 ? 10.600 9.169 -0.710 1.00 92.50 244 ALA A CA 1
ATOM 1901 C C . ALA A 1 244 ? 10.592 10.266 -1.788 1.00 92.50 244 ALA A C 1
ATOM 1903 O O . ALA A 1 244 ? 11.507 10.328 -2.612 1.00 92.50 244 ALA A O 1
ATOM 1904 N N . LYS A 1 245 ? 9.603 11.169 -1.737 1.00 92.50 245 LYS A N 1
ATOM 1905 C CA . LYS A 1 245 ? 9.484 12.308 -2.656 1.00 92.50 245 LYS A CA 1
ATOM 1906 C C . LYS A 1 245 ? 10.639 13.297 -2.490 1.00 92.50 245 LYS A C 1
ATOM 1908 O O . LYS A 1 245 ? 11.194 13.753 -3.489 1.00 92.50 245 LYS A O 1
ATOM 1913 N N . PHE A 1 246 ? 11.034 13.589 -1.249 1.00 94.31 246 PHE A N 1
ATOM 1914 C CA . PHE A 1 246 ? 12.214 14.402 -0.955 1.00 94.31 246 PHE A CA 1
ATOM 1915 C C . PHE A 1 246 ? 13.471 13.793 -1.582 1.00 94.31 246 PHE A C 1
ATOM 1917 O O . PHE A 1 246 ? 14.232 14.504 -2.236 1.00 94.31 246 PHE A O 1
ATOM 1924 N N . GLU A 1 247 ? 13.678 12.480 -1.436 1.00 92.62 247 GLU A N 1
ATOM 1925 C CA . GLU A 1 247 ? 14.838 11.814 -2.030 1.00 92.62 247 GLU A CA 1
ATOM 1926 C C . GLU A 1 247 ? 14.827 11.904 -3.563 1.00 92.62 247 GLU A C 1
ATOM 1928 O O . GLU A 1 247 ? 15.861 12.190 -4.161 1.00 92.62 247 GLU A O 1
ATOM 1933 N N . ASP A 1 248 ? 13.678 11.693 -4.211 1.00 90.06 248 ASP A N 1
ATOM 1934 C CA . ASP A 1 248 ? 13.572 11.791 -5.672 1.00 90.06 248 ASP A CA 1
ATOM 1935 C C . ASP A 1 248 ? 13.923 13.186 -6.196 1.00 90.06 248 ASP A C 1
ATOM 1937 O O . ASP A 1 248 ? 14.668 13.316 -7.172 1.00 90.06 248 ASP A O 1
ATOM 1941 N N . ILE A 1 249 ? 13.434 14.229 -5.529 1.00 89.81 249 ILE A N 1
ATOM 1942 C CA . ILE A 1 249 ? 13.727 15.619 -5.892 1.00 89.81 249 ILE A CA 1
ATOM 1943 C C . ILE A 1 249 ? 15.198 15.947 -5.622 1.00 89.81 249 ILE A C 1
ATOM 1945 O O . ILE A 1 249 ? 15.863 16.513 -6.484 1.00 89.81 249 ILE A O 1
ATOM 1949 N N . SER A 1 250 ? 15.744 15.504 -4.486 1.00 88.75 250 SER A N 1
ATOM 1950 C CA . SER A 1 250 ? 17.160 15.703 -4.134 1.00 88.75 250 SER A CA 1
ATOM 1951 C C . SER A 1 250 ? 18.123 15.036 -5.122 1.00 88.75 250 SER A C 1
ATOM 1953 O O . SER A 1 250 ? 19.273 15.442 -5.249 1.00 88.75 250 SER A O 1
ATOM 1955 N N . LEU A 1 251 ? 17.674 13.989 -5.818 1.00 88.25 251 LEU A N 1
ATOM 1956 C CA . LEU A 1 251 ? 18.439 13.305 -6.862 1.00 88.25 251 LEU A CA 1
ATOM 1957 C C . LEU A 1 251 ? 18.239 13.904 -8.262 1.00 88.25 251 LEU A C 1
ATOM 1959 O O . LEU A 1 251 ? 18.754 13.342 -9.230 1.00 88.25 251 LEU A O 1
ATOM 1963 N N . GLY A 1 252 ? 17.464 14.985 -8.394 1.00 82.94 252 GLY A N 1
ATOM 1964 C CA . GLY A 1 252 ? 17.113 15.576 -9.686 1.00 82.94 252 GLY A CA 1
ATOM 1965 C C . GLY A 1 252 ? 16.261 14.652 -10.565 1.00 82.94 252 GLY A C 1
ATOM 1966 O O . GLY A 1 252 ? 16.249 14.790 -11.786 1.00 82.94 252 GLY A O 1
ATOM 1967 N N . ILE A 1 253 ? 15.570 13.669 -9.974 1.00 80.75 253 ILE A N 1
ATOM 1968 C CA . ILE A 1 253 ? 14.675 12.760 -10.710 1.00 80.75 253 ILE A CA 1
ATOM 1969 C C . ILE A 1 253 ? 13.358 13.471 -11.035 1.00 80.75 253 ILE A C 1
ATOM 1971 O O . ILE A 1 253 ? 12.796 13.256 -12.108 1.00 80.75 253 ILE A O 1
ATOM 1975 N N . VAL A 1 254 ? 12.899 14.338 -10.131 1.00 71.88 254 VAL A N 1
ATOM 1976 C CA . VAL A 1 254 ? 11.745 15.226 -10.310 1.00 71.88 254 VAL A CA 1
ATOM 1977 C C . VAL A 1 254 ? 12.243 16.660 -10.180 1.00 71.88 254 VAL A C 1
ATOM 1979 O O . VAL A 1 254 ? 12.733 17.043 -9.122 1.00 71.88 254 VAL A O 1
ATOM 1982 N N . VAL A 1 255 ? 12.152 17.435 -11.261 1.00 65.88 255 VAL A N 1
ATOM 1983 C CA . VAL A 1 255 ? 12.841 18.735 -11.361 1.00 65.88 255 VAL A CA 1
ATOM 1984 C C . VAL A 1 255 ? 11.864 19.912 -11.278 1.00 65.88 255 VAL A C 1
ATOM 1986 O O . VAL A 1 255 ? 12.117 20.884 -10.573 1.00 65.88 255 VAL A O 1
ATOM 1989 N N . ASN A 1 256 ? 10.705 19.814 -11.932 1.00 70.00 256 ASN A N 1
ATOM 1990 C CA . ASN A 1 256 ? 9.770 20.936 -12.022 1.00 70.00 256 ASN A CA 1
ATOM 1991 C C . ASN A 1 256 ? 8.909 21.053 -10.760 1.00 70.00 256 ASN A C 1
ATOM 1993 O O . ASN A 1 256 ? 8.257 20.091 -10.358 1.00 70.00 256 ASN A O 1
ATOM 1997 N N . GLU A 1 257 ? 8.909 22.242 -10.150 1.00 75.69 257 GLU A N 1
ATOM 1998 C CA . GLU A 1 257 ? 8.122 22.603 -8.956 1.00 75.69 257 GLU A CA 1
ATOM 1999 C C . GLU A 1 257 ? 8.362 21.723 -7.712 1.00 75.69 257 GLU A C 1
ATOM 2001 O O . GLU A 1 257 ? 7.632 21.827 -6.724 1.00 75.69 257 GLU A O 1
ATOM 2006 N N . GLY A 1 258 ? 9.415 20.896 -7.716 1.00 81.81 258 GLY A N 1
ATOM 2007 C CA . GLY A 1 258 ? 9.690 19.922 -6.660 1.00 81.81 258 GLY A CA 1
ATOM 2008 C C . GLY A 1 258 ? 9.779 20.557 -5.270 1.00 81.81 258 GLY A C 1
ATOM 2009 O O . GLY A 1 258 ? 9.114 20.092 -4.344 1.00 81.81 258 GLY A O 1
ATOM 2010 N N . LYS A 1 259 ? 10.520 21.669 -5.128 1.00 86.62 259 LYS A N 1
ATOM 2011 C CA . LYS A 1 259 ? 10.641 22.390 -3.844 1.00 86.62 259 LYS A CA 1
ATOM 2012 C C . LYS A 1 259 ? 9.289 22.823 -3.298 1.00 86.62 259 LYS A C 1
ATOM 2014 O O . LYS A 1 259 ? 8.979 22.560 -2.143 1.00 86.62 259 LYS A O 1
ATOM 2019 N N . LYS A 1 260 ? 8.487 23.479 -4.142 1.00 89.88 260 LYS A N 1
ATOM 2020 C CA . LYS A 1 260 ? 7.181 24.025 -3.763 1.00 89.88 260 LYS A CA 1
ATOM 2021 C C . LYS A 1 260 ? 6.255 22.908 -3.290 1.00 89.88 260 LYS A C 1
ATOM 2023 O O . LYS A 1 260 ? 5.654 23.030 -2.230 1.00 89.88 260 LYS A O 1
ATOM 2028 N N . GLN A 1 261 ? 6.215 21.800 -4.027 1.00 91.06 261 GLN A N 1
ATOM 2029 C CA . GLN A 1 261 ? 5.418 20.637 -3.647 1.00 91.06 261 GLN A CA 1
ATOM 2030 C C . GLN A 1 261 ? 5.881 20.004 -2.329 1.00 91.06 261 GLN A C 1
ATOM 2032 O O . GLN A 1 261 ? 5.049 19.497 -1.585 1.00 91.06 261 GLN A O 1
ATOM 2037 N N . LEU A 1 262 ? 7.188 19.992 -2.038 1.00 94.19 262 LEU A N 1
ATOM 2038 C CA . LEU A 1 262 ? 7.702 19.490 -0.760 1.00 94.19 262 LEU A CA 1
ATOM 2039 C C . LEU A 1 262 ? 7.336 20.412 0.404 1.00 94.19 262 LEU A C 1
ATOM 2041 O O . LEU A 1 262 ? 6.954 19.910 1.454 1.00 94.19 262 LEU A O 1
ATOM 2045 N N . ILE A 1 263 ? 7.410 21.732 0.213 1.00 94.44 263 ILE A N 1
ATOM 2046 C CA . ILE A 1 263 ? 6.999 22.716 1.226 1.00 94.44 263 ILE A CA 1
ATOM 2047 C C . ILE A 1 263 ? 5.509 22.554 1.547 1.00 94.44 263 ILE A C 1
ATOM 2049 O O . ILE A 1 263 ? 5.141 22.445 2.713 1.00 94.44 263 ILE A O 1
ATOM 2053 N N . GLU A 1 264 ? 4.660 22.483 0.520 1.00 95.69 264 GLU A N 1
ATOM 2054 C CA . GLU A 1 264 ? 3.215 22.301 0.690 1.00 95.69 264 GLU A CA 1
ATOM 2055 C C . GLU A 1 264 ? 2.888 20.970 1.379 1.00 95.69 264 GLU A C 1
ATOM 2057 O O . GLU A 1 264 ? 2.114 20.936 2.331 1.00 95.69 264 GLU A O 1
ATOM 2062 N N . PHE A 1 265 ? 3.532 19.875 0.964 1.00 96.50 265 PHE A N 1
ATOM 2063 C CA . PHE A 1 265 ? 3.334 18.568 1.591 1.00 96.50 265 PHE A CA 1
ATOM 2064 C C . PHE A 1 265 ? 3.778 18.577 3.063 1.00 96.50 265 PHE A C 1
ATOM 2066 O O . PHE A 1 265 ? 3.037 18.125 3.935 1.00 96.50 265 PHE A O 1
ATOM 2073 N N . GLY A 1 266 ? 4.946 19.148 3.360 1.00 97.56 266 GLY A N 1
ATOM 2074 C CA . GLY A 1 266 ? 5.432 19.305 4.727 1.00 97.56 266 GLY A CA 1
ATOM 2075 C C . GLY A 1 266 ? 4.480 20.116 5.608 1.00 97.56 266 GLY A C 1
ATOM 2076 O O . GLY A 1 266 ? 4.222 19.713 6.740 1.00 97.56 266 GLY A O 1
ATOM 2077 N N . SER A 1 267 ? 3.924 21.216 5.088 1.00 97.56 267 SER A N 1
ATOM 2078 C CA . SER A 1 267 ? 2.920 22.027 5.793 1.00 97.56 267 SER A CA 1
ATOM 2079 C C . SER A 1 267 ? 1.657 21.219 6.085 1.00 97.56 267 SER A C 1
ATOM 2081 O O . SER A 1 267 ? 1.263 21.101 7.241 1.00 97.56 267 SER A O 1
ATOM 2083 N N . ASN A 1 268 ? 1.087 20.572 5.065 1.00 97.75 268 ASN A N 1
ATOM 2084 C CA . ASN A 1 268 ? -0.133 19.777 5.210 1.00 97.75 268 ASN A CA 1
ATOM 2085 C C . ASN A 1 268 ? 0.039 18.625 6.216 1.00 97.75 268 ASN A C 1
ATOM 2087 O O . ASN A 1 268 ? -0.894 18.293 6.945 1.00 97.75 268 ASN A O 1
ATOM 2091 N N . LEU A 1 269 ? 1.231 18.017 6.288 1.00 98.19 269 LEU A N 1
ATOM 2092 C CA . LEU A 1 269 ? 1.528 16.992 7.292 1.00 98.19 269 LEU A CA 1
ATOM 2093 C C . LEU A 1 269 ? 1.552 17.558 8.713 1.00 98.19 269 LEU A C 1
ATOM 2095 O O . LEU A 1 269 ? 1.035 16.916 9.625 1.00 98.19 269 LEU A O 1
ATOM 2099 N N . LEU A 1 270 ? 2.131 18.743 8.918 1.00 98.38 270 LEU A N 1
ATOM 2100 C CA . LEU A 1 270 ? 2.140 19.399 10.229 1.00 98.38 270 LEU A CA 1
ATOM 2101 C C . LEU A 1 270 ? 0.732 19.825 10.663 1.00 98.38 270 LEU A C 1
ATOM 2103 O O . LEU A 1 270 ? 0.397 19.685 11.844 1.00 98.38 270 LEU A O 1
ATOM 2107 N N . ASP A 1 271 ? -0.098 20.271 9.722 1.00 97.81 271 ASP A N 1
ATOM 2108 C CA . ASP A 1 271 ? -1.505 20.591 9.972 1.00 97.81 271 ASP A CA 1
ATOM 2109 C C . ASP A 1 271 ? -2.288 19.327 10.361 1.00 97.81 271 ASP A C 1
ATOM 2111 O O . ASP A 1 271 ? -2.970 19.310 11.386 1.00 97.81 271 ASP A O 1
ATOM 2115 N N . GLY A 1 272 ? -2.107 18.225 9.623 1.00 96.44 272 GLY A N 1
ATOM 2116 C CA . GLY A 1 272 ? -2.710 16.927 9.947 1.00 96.44 272 GLY A CA 1
ATOM 2117 C C . GLY A 1 272 ? -2.267 16.372 11.306 1.00 96.44 272 GLY A C 1
ATOM 2118 O O . GLY A 1 272 ? -3.087 15.866 12.069 1.00 96.44 272 GLY A O 1
ATOM 2119 N N . ILE A 1 273 ? -0.986 16.521 11.660 1.00 96.81 273 ILE A N 1
ATOM 2120 C CA . ILE A 1 273 ? -0.461 16.144 12.984 1.00 96.81 273 ILE A CA 1
ATOM 2121 C C . ILE A 1 273 ? -1.112 16.970 14.091 1.00 96.81 273 ILE A C 1
ATOM 2123 O O . ILE A 1 273 ? -1.490 16.421 15.127 1.00 96.81 273 ILE A O 1
ATOM 2127 N N . SER A 1 274 ? -1.233 18.283 13.888 1.00 96.12 274 SER A N 1
ATOM 2128 C CA . SER A 1 274 ? -1.855 19.183 14.863 1.00 96.12 274 SER A CA 1
ATOM 2129 C C . SER A 1 274 ? -3.324 18.814 15.065 1.00 96.12 274 SER A C 1
ATOM 2131 O O . SER A 1 274 ? -3.772 18.664 16.200 1.00 96.12 274 SER A O 1
ATOM 2133 N N . TYR A 1 275 ? -4.027 18.528 13.971 1.00 94.62 275 TYR A N 1
ATOM 2134 C CA . TYR A 1 275 ? -5.394 18.031 13.999 1.00 94.62 275 TYR A CA 1
ATOM 2135 C C . TYR A 1 275 ? -5.525 16.698 14.766 1.00 94.62 275 TYR A C 1
ATOM 2137 O O . TYR A 1 275 ? -6.369 16.573 15.655 1.00 94.62 275 TYR A O 1
ATOM 2145 N N . TYR A 1 276 ? -4.659 15.711 14.504 1.00 93.94 276 TYR A N 1
ATOM 2146 C CA . TYR A 1 276 ? -4.675 14.434 15.236 1.00 93.94 276 TYR A CA 1
ATOM 2147 C C . TYR A 1 276 ? -4.335 14.595 16.721 1.00 93.94 276 TYR A C 1
ATOM 2149 O O . TYR A 1 276 ? -4.887 13.872 17.555 1.00 93.94 276 TYR A O 1
ATOM 2157 N N . LYS A 1 277 ? -3.487 15.562 17.084 1.00 92.44 277 LYS A N 1
ATOM 2158 C CA . LYS A 1 277 ? -3.196 15.884 18.486 1.00 92.44 277 LYS A CA 1
ATOM 2159 C C . LYS A 1 277 ? -4.441 16.393 19.215 1.00 92.44 277 LYS A C 1
ATOM 2161 O O . LYS A 1 277 ? -4.788 15.842 20.257 1.00 92.44 277 LYS A O 1
ATOM 2166 N N . GLU A 1 278 ? -5.150 17.362 18.640 1.00 91.25 278 GLU A N 1
ATOM 2167 C CA . GLU A 1 278 ? -6.414 17.872 19.195 1.00 91.25 278 GLU A CA 1
ATOM 2168 C C . GLU A 1 278 ? -7.491 16.785 19.281 1.00 91.25 278 GLU A C 1
ATOM 2170 O O . GLU A 1 278 ? -8.290 16.746 20.218 1.00 91.25 278 GLU A O 1
ATOM 2175 N N . LEU A 1 279 ? -7.518 15.871 18.310 1.00 87.81 279 LEU A N 1
ATOM 2176 C CA . LEU A 1 279 ? -8.473 14.771 18.297 1.00 87.81 279 LEU A CA 1
ATOM 2177 C C . LEU A 1 279 ? -8.221 13.763 19.427 1.00 87.81 279 LEU A C 1
ATOM 2179 O O . LEU A 1 279 ? -9.160 13.271 20.058 1.00 87.81 279 LEU A O 1
ATOM 2183 N N . THR A 1 280 ? -6.947 13.504 19.722 1.00 85.56 280 THR A N 1
ATOM 2184 C CA . THR A 1 280 ? -6.516 12.616 20.811 1.00 85.56 280 THR A CA 1
ATOM 2185 C C . THR A 1 280 ? -7.007 13.116 22.170 1.00 85.56 280 THR A C 1
ATOM 2187 O O . THR A 1 280 ? -7.333 12.322 23.052 1.00 85.56 280 THR A O 1
ATOM 2190 N N . GLU A 1 281 ? -7.105 14.433 22.355 1.00 78.44 281 GLU A N 1
ATOM 2191 C CA . GLU A 1 281 ? -7.628 15.021 23.590 1.00 78.44 281 GLU A CA 1
ATOM 2192 C C . GLU A 1 281 ? -9.108 14.700 23.827 1.00 78.44 281 GLU A C 1
ATOM 2194 O O . GLU A 1 281 ? -9.530 14.676 24.982 1.00 78.44 281 GLU A O 1
ATOM 2199 N N . LYS A 1 282 ? -9.863 14.403 22.761 1.00 74.50 282 LYS A N 1
ATOM 2200 C CA . LYS A 1 282 ? -11.321 14.247 22.790 1.00 74.50 282 LYS A CA 1
ATOM 2201 C C . LYS A 1 282 ? -11.810 12.795 22.850 1.00 74.50 282 LYS A C 1
ATOM 2203 O O . LYS A 1 282 ? -12.881 12.577 23.402 1.00 74.50 282 LYS A O 1
ATOM 2208 N N . PHE A 1 283 ? -11.084 11.826 22.276 1.00 72.12 283 PHE A N 1
ATOM 2209 C CA . PHE A 1 283 ? -11.643 10.474 22.053 1.00 72.12 283 PHE A CA 1
ATOM 2210 C C . PHE A 1 283 ? -10.687 9.288 22.250 1.00 72.12 283 PHE A C 1
ATOM 2212 O O . PHE A 1 283 ? -11.152 8.153 22.326 1.00 72.12 283 PHE A O 1
ATOM 2219 N N . ILE A 1 284 ? -9.371 9.502 22.333 1.00 70.88 284 ILE A N 1
ATOM 2220 C CA . ILE A 1 284 ? -8.415 8.397 22.501 1.00 70.88 284 ILE A CA 1
ATOM 2221 C C . ILE A 1 284 ? -8.140 8.227 23.994 1.00 70.88 284 ILE A C 1
ATOM 2223 O O . ILE A 1 284 ? -7.261 8.882 24.550 1.00 70.88 284 ILE A O 1
ATOM 2227 N N . GLU A 1 285 ? -8.927 7.378 24.653 1.00 67.12 285 GLU A N 1
ATOM 2228 C CA . GLU A 1 285 ? -8.724 7.039 26.069 1.00 67.12 285 GLU A CA 1
ATOM 2229 C C . GLU A 1 285 ? -7.653 5.952 26.236 1.00 67.12 285 GLU A C 1
ATOM 2231 O O . GLU A 1 285 ? -6.732 6.092 27.043 1.00 67.12 285 GLU A O 1
ATOM 2236 N N . GLU A 1 286 ? -7.704 4.893 25.424 1.00 67.12 286 GLU A N 1
ATOM 2237 C CA . GLU A 1 286 ? -6.718 3.814 25.471 1.00 67.12 286 GLU A CA 1
ATOM 2238 C C . GLU A 1 286 ? -5.419 4.191 24.750 1.00 67.12 286 GLU A C 1
ATOM 2240 O O . GLU A 1 286 ? -5.418 4.666 23.615 1.00 67.12 286 GLU A O 1
ATOM 2245 N N . LYS A 1 287 ? -4.278 3.933 25.405 1.00 74.94 287 LYS A N 1
ATOM 2246 C CA . LYS A 1 287 ? -2.925 4.172 24.865 1.00 74.94 287 LYS A CA 1
ATOM 2247 C C . LYS A 1 287 ? -2.666 5.624 24.421 1.00 74.94 287 LYS A C 1
ATOM 2249 O O . LYS A 1 287 ? -1.770 5.857 23.608 1.00 74.94 287 LYS A O 1
ATOM 2254 N N . LYS A 1 288 ? -3.382 6.597 24.999 1.00 84.94 288 LYS A N 1
ATOM 2255 C CA . LYS A 1 288 ? -3.236 8.037 24.729 1.00 84.94 288 LYS A CA 1
ATOM 2256 C C . LYS A 1 288 ? -1.782 8.511 24.739 1.00 84.94 288 LYS A C 1
ATOM 2258 O O . LYS A 1 288 ? -1.331 9.123 23.776 1.00 84.94 288 LYS A O 1
ATOM 2263 N N . ASP A 1 289 ? -1.029 8.164 25.780 1.00 87.06 289 ASP A N 1
ATOM 2264 C CA . ASP A 1 289 ? 0.372 8.579 25.911 1.00 87.06 289 ASP A CA 1
ATOM 2265 C C . ASP A 1 289 ? 1.242 8.011 24.786 1.00 87.06 289 ASP A C 1
ATOM 2267 O O . ASP A 1 289 ? 2.016 8.737 24.166 1.00 87.06 289 ASP A O 1
ATOM 2271 N N . SER A 1 290 ? 1.066 6.726 24.457 1.00 88.56 290 SER A N 1
ATOM 2272 C CA . SER A 1 290 ? 1.768 6.103 23.330 1.00 88.56 290 SER A CA 1
ATOM 2273 C C . SER A 1 290 ? 1.398 6.768 22.006 1.00 88.56 290 SER A C 1
ATOM 2275 O O . SER A 1 290 ? 2.266 6.923 21.151 1.00 88.56 290 SER A O 1
ATOM 2277 N N . PHE A 1 291 ? 0.135 7.160 21.829 1.00 91.31 291 PHE A N 1
ATOM 2278 C CA . PHE A 1 291 ? -0.320 7.834 20.620 1.00 91.31 291 PHE A CA 1
ATOM 2279 C C . PHE A 1 291 ? 0.330 9.214 20.471 1.00 91.31 291 PHE A C 1
ATOM 2281 O O . PHE A 1 291 ? 0.863 9.535 19.409 1.00 91.31 291 PHE A O 1
ATOM 2288 N N . ILE A 1 292 ? 0.347 10.006 21.548 1.00 92.44 292 ILE A N 1
ATOM 2289 C CA . ILE A 1 292 ? 0.977 11.333 21.578 1.00 92.44 292 ILE A CA 1
ATOM 2290 C C . ILE A 1 292 ? 2.481 11.220 21.313 1.00 92.44 292 ILE A C 1
ATOM 2292 O O . ILE A 1 292 ? 3.019 11.982 20.511 1.00 92.44 292 ILE A O 1
ATOM 2296 N N . LEU A 1 293 ? 3.161 10.245 21.925 1.00 93.56 293 LEU A N 1
ATOM 2297 C CA . LEU A 1 293 ? 4.585 10.004 21.677 1.00 93.56 293 LEU A CA 1
ATOM 2298 C C . LEU A 1 293 ? 4.859 9.665 20.203 1.00 93.56 293 LEU A C 1
ATOM 2300 O O . LEU A 1 293 ? 5.801 10.202 19.618 1.00 93.56 293 LEU A O 1
ATOM 2304 N N . SER A 1 294 ? 4.026 8.825 19.580 1.00 94.56 294 SER A N 1
ATOM 2305 C CA . SER A 1 294 ? 4.133 8.520 18.148 1.00 94.56 294 SER A CA 1
ATOM 2306 C C . SER A 1 294 ? 3.889 9.749 17.266 1.00 94.56 294 SER A C 1
ATOM 2308 O O . SER A 1 294 ? 4.634 9.954 16.307 1.00 94.56 294 SER A O 1
ATOM 2310 N N . LEU A 1 295 ? 2.905 10.594 17.596 1.00 95.50 295 LEU A N 1
ATOM 2311 C CA . LEU A 1 295 ? 2.666 11.850 16.876 1.00 95.50 295 LEU A CA 1
ATOM 2312 C C . LEU A 1 295 ? 3.871 12.792 16.940 1.00 95.50 295 LEU A C 1
ATOM 2314 O O . LEU A 1 295 ? 4.291 13.315 15.909 1.00 95.50 295 LEU A O 1
ATOM 2318 N N . GLU A 1 296 ? 4.442 13.005 18.127 1.00 96.50 296 GLU A N 1
ATOM 2319 C CA . GLU A 1 296 ? 5.597 13.896 18.287 1.00 96.50 296 GLU A CA 1
ATOM 2320 C C . GLU A 1 296 ? 6.840 13.332 17.576 1.00 96.50 296 GLU A C 1
ATOM 2322 O O . GLU A 1 296 ? 7.587 14.088 16.956 1.00 96.50 296 GLU A O 1
ATOM 2327 N N . SER A 1 297 ? 7.025 12.005 17.564 1.00 97.50 297 SER A N 1
ATOM 2328 C CA . SER A 1 297 ? 8.077 11.363 16.761 1.00 97.50 297 SER A CA 1
ATOM 2329 C C . SER A 1 297 ? 7.912 11.664 15.268 1.00 97.50 297 SER A C 1
ATOM 2331 O O . SER A 1 297 ? 8.856 12.121 14.624 1.00 97.50 297 SER A O 1
ATOM 2333 N N . LEU A 1 298 ? 6.710 11.464 14.717 1.00 97.94 298 LEU A N 1
ATOM 2334 C CA . LEU A 1 298 ? 6.423 11.733 13.303 1.00 97.94 298 LEU A CA 1
ATOM 2335 C C . LEU A 1 298 ? 6.570 13.221 12.966 1.00 97.94 298 LEU A C 1
ATOM 2337 O O . LEU A 1 298 ? 7.093 13.572 11.909 1.00 97.94 298 LEU A O 1
ATOM 2341 N N . LYS A 1 299 ? 6.182 14.109 13.885 1.00 98.25 299 LYS A N 1
ATOM 2342 C CA . LYS A 1 299 ? 6.377 15.555 13.751 1.00 98.25 299 LYS A CA 1
ATOM 2343 C C . LYS A 1 299 ? 7.849 15.928 13.633 1.00 98.25 299 LYS A C 1
ATOM 2345 O O . LYS A 1 299 ? 8.200 16.712 12.752 1.00 98.25 299 LYS A O 1
ATOM 2350 N N . CYS A 1 300 ? 8.704 15.368 14.487 1.00 98.25 300 CYS A N 1
ATOM 2351 C CA . CYS A 1 300 ? 10.147 15.583 14.413 1.00 98.25 300 CYS A CA 1
ATOM 2352 C C . CYS A 1 300 ? 10.703 15.156 13.049 1.00 98.25 300 CYS A C 1
ATOM 2354 O O . CYS A 1 300 ? 11.451 15.915 12.435 1.00 98.25 300 CYS A O 1
ATOM 2356 N N . GLU A 1 301 ? 10.275 14.005 12.523 1.00 98.00 301 GLU A N 1
ATOM 2357 C CA . GLU A 1 301 ? 10.693 13.552 11.192 1.00 98.00 301 GLU A CA 1
ATOM 2358 C C . GLU A 1 301 ? 10.269 14.514 10.073 1.00 98.00 301 GLU A C 1
ATOM 2360 O O . GLU A 1 301 ? 11.068 14.814 9.182 1.00 98.00 301 GLU A O 1
ATOM 2365 N N . VAL A 1 302 ? 9.036 15.030 10.119 1.00 98.12 302 VAL A N 1
ATOM 2366 C CA . VAL A 1 302 ? 8.547 16.017 9.142 1.00 98.12 302 VAL A CA 1
ATOM 2367 C C . VAL A 1 302 ? 9.353 17.313 9.226 1.00 98.12 302 VAL A C 1
ATOM 2369 O O . VAL A 1 302 ? 9.785 17.826 8.194 1.00 98.12 302 VAL A O 1
ATOM 2372 N N . ILE A 1 303 ? 9.615 17.821 10.435 1.00 98.00 303 ILE A N 1
ATOM 2373 C CA . ILE A 1 303 ? 10.429 19.029 10.648 1.00 98.00 303 ILE A CA 1
ATOM 2374 C C . ILE A 1 303 ? 11.848 18.832 10.106 1.00 98.00 303 ILE A C 1
ATOM 2376 O O . ILE A 1 303 ? 12.386 19.722 9.446 1.00 98.00 303 ILE A O 1
ATOM 2380 N N . ASP A 1 304 ? 12.451 17.668 10.338 1.00 97.56 304 ASP A N 1
ATOM 2381 C CA . ASP A 1 304 ? 13.793 17.364 9.848 1.00 97.56 304 ASP A CA 1
ATOM 2382 C C . ASP A 1 304 ? 13.854 17.291 8.319 1.00 97.56 304 ASP A C 1
ATOM 2384 O O . ASP A 1 304 ? 14.837 17.738 7.722 1.00 97.56 304 ASP A O 1
ATOM 2388 N N . ILE A 1 305 ? 12.820 16.756 7.662 1.00 96.56 305 ILE A N 1
ATOM 2389 C CA . ILE A 1 305 ? 12.729 16.789 6.198 1.00 96.56 305 ILE A CA 1
ATOM 2390 C C . ILE A 1 305 ? 12.511 18.230 5.717 1.00 96.56 305 ILE A C 1
ATOM 2392 O O . ILE A 1 305 ? 13.232 18.661 4.821 1.00 96.56 305 ILE A O 1
ATOM 2396 N N . ASN A 1 306 ? 11.612 19.005 6.334 1.00 96.00 306 ASN A N 1
ATOM 2397 C CA . ASN A 1 306 ? 11.360 20.407 5.970 1.00 96.00 306 ASN A CA 1
ATOM 2398 C C . ASN A 1 306 ? 12.634 21.258 6.034 1.00 96.00 306 ASN A C 1
ATOM 2400 O O . ASN A 1 306 ? 12.941 21.973 5.084 1.00 96.00 306 ASN A O 1
ATOM 2404 N N . ARG A 1 307 ? 13.436 21.107 7.095 1.00 95.50 307 ARG A N 1
ATOM 2405 C CA . ARG A 1 307 ? 14.748 21.765 7.200 1.00 95.50 307 ARG A CA 1
ATOM 2406 C C . ARG A 1 307 ? 15.650 21.409 6.024 1.00 95.50 307 ARG A C 1
ATOM 2408 O O . ARG A 1 307 ? 16.255 22.284 5.423 1.00 95.50 307 ARG A O 1
ATOM 2415 N N . LYS A 1 308 ? 15.728 20.129 5.646 1.00 94.62 308 LYS A N 1
ATOM 2416 C CA . LYS A 1 308 ? 16.529 19.698 4.486 1.00 94.62 308 LYS A CA 1
ATOM 2417 C C . LYS A 1 308 ? 16.000 20.268 3.167 1.00 94.62 308 LYS A C 1
ATOM 2419 O O . LYS A 1 308 ? 16.800 20.551 2.282 1.00 94.62 308 LYS A O 1
ATOM 2424 N N . VAL A 1 309 ? 14.684 20.449 3.033 1.00 92.12 309 VAL A N 1
ATOM 2425 C CA . VAL A 1 309 ? 14.058 21.067 1.851 1.00 92.12 309 VAL A CA 1
ATOM 2426 C C . VAL A 1 309 ? 14.513 22.515 1.672 1.00 92.12 309 VAL A C 1
ATOM 2428 O O . VAL A 1 309 ? 14.744 22.931 0.537 1.00 92.12 309 VAL A O 1
ATOM 2431 N N . GLU A 1 310 ? 14.688 23.279 2.754 1.00 88.44 310 GLU A N 1
ATOM 2432 C CA . GLU A 1 310 ? 15.159 24.673 2.688 1.00 88.44 310 GLU A CA 1
ATOM 2433 C C . GLU A 1 310 ? 16.522 24.780 1.989 1.00 88.44 310 GLU A C 1
ATOM 2435 O O . GLU A 1 310 ? 16.689 25.633 1.111 1.00 88.44 310 GLU A O 1
ATOM 2440 N N . PHE A 1 311 ? 17.432 23.844 2.286 1.00 87.06 311 PHE A N 1
ATOM 2441 C CA . PHE A 1 311 ? 18.789 23.766 1.732 1.00 87.06 311 PHE A CA 1
ATOM 2442 C C . PHE A 1 311 ? 18.890 23.129 0.337 1.00 87.06 311 PHE A C 1
ATOM 2444 O O . PHE A 1 311 ? 19.994 23.008 -0.187 1.00 87.06 311 PHE A O 1
ATOM 2451 N N . LEU A 1 312 ? 17.782 22.706 -0.282 1.00 85.50 312 LEU A N 1
ATOM 2452 C CA . LEU A 1 312 ? 17.821 22.254 -1.675 1.00 85.50 312 LEU A CA 1
ATOM 2453 C C . LEU A 1 312 ? 18.081 23.450 -2.603 1.00 85.50 312 LEU A C 1
ATOM 2455 O O . LEU A 1 312 ? 17.237 24.351 -2.715 1.00 85.50 312 LEU A O 1
ATOM 2459 N N . GLU A 1 313 ? 19.241 23.431 -3.257 1.00 70.12 313 GLU A N 1
ATOM 2460 C CA . GLU A 1 313 ? 19.604 24.309 -4.372 1.00 70.12 313 GLU A CA 1
ATOM 2461 C C . GLU A 1 313 ? 18.953 23.772 -5.660 1.00 70.12 313 GLU A C 1
ATOM 2463 O O . GLU A 1 313 ? 19.017 22.570 -5.928 1.00 70.12 313 GLU A O 1
ATOM 2468 N N . PHE A 1 314 ? 18.284 24.646 -6.418 1.00 63.12 314 PHE A N 1
ATOM 2469 C CA . PHE A 1 314 ? 17.659 24.337 -7.712 1.00 63.12 314 PHE A CA 1
ATOM 2470 C C . PHE A 1 314 ? 18.313 2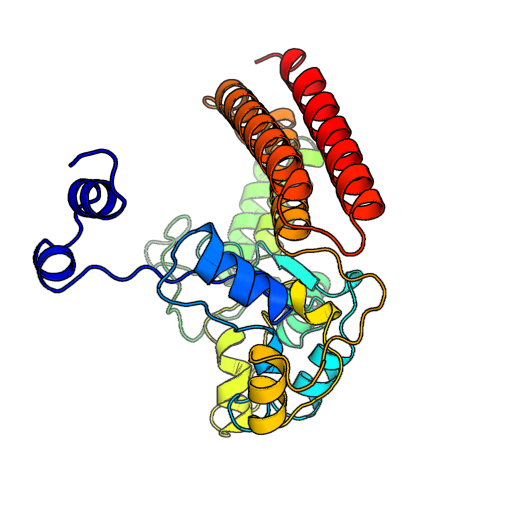5.163 -8.812 1.00 63.12 314 PHE A C 1
ATOM 2472 O O . PHE A 1 314 ? 18.533 26.370 -8.561 1.00 63.12 314 PHE A O 1
#